Protein AF-A0A950ZYC0-F1 (afdb_monomer_lite)

Structure (mmCIF, N/CA/C/O backbone):
data_AF-A0A950ZYC0-F1
#
_entry.id   AF-A0A950ZYC0-F1
#
loop_
_atom_site.group_PDB
_atom_site.id
_atom_site.type_symbol
_atom_site.label_atom_id
_atom_site.label_alt_id
_atom_site.label_comp_id
_atom_site.label_asym_id
_atom_site.label_entity_id
_atom_site.label_seq_id
_atom_site.pdbx_PDB_ins_code
_atom_site.Cartn_x
_atom_site.Cartn_y
_atom_site.Cartn_z
_atom_site.occupancy
_atom_site.B_iso_or_equiv
_atom_site.auth_seq_id
_atom_site.auth_comp_id
_atom_site.auth_asym_id
_atom_site.auth_atom_id
_atom_site.pdbx_PDB_model_num
ATOM 1 N N . MET A 1 1 ? -35.236 16.749 0.045 1.00 38.81 1 MET A N 1
ATOM 2 C CA . MET A 1 1 ? -34.207 17.718 0.471 1.00 38.81 1 MET A CA 1
ATOM 3 C C . MET A 1 1 ? -33.498 17.109 1.665 1.00 38.81 1 MET A C 1
ATOM 5 O O . MET A 1 1 ? -34.017 17.209 2.766 1.00 38.81 1 MET A O 1
ATOM 9 N N . ALA A 1 2 ? -32.409 16.376 1.428 1.00 35.28 2 ALA A N 1
ATOM 10 C CA . ALA A 1 2 ? -31.523 15.950 2.508 1.00 35.28 2 ALA A CA 1
ATOM 11 C C . ALA A 1 2 ? -30.771 17.197 2.991 1.00 35.28 2 ALA A C 1
ATOM 13 O O . ALA A 1 2 ? -30.296 17.971 2.159 1.00 35.28 2 ALA A O 1
ATOM 14 N N . SER A 1 3 ? -30.775 17.445 4.298 1.00 40.12 3 SER A N 1
ATOM 15 C CA . SER A 1 3 ? -30.115 18.595 4.910 1.00 40.12 3 SER A CA 1
ATOM 16 C C . SER A 1 3 ? -28.617 18.551 4.634 1.00 40.12 3 SER A C 1
ATOM 18 O O . SER A 1 3 ? -27.961 17.545 4.879 1.00 40.12 3 SER A O 1
ATOM 20 N N . ASP A 1 4 ? -28.082 19.672 4.165 1.00 46.31 4 ASP A N 1
ATOM 21 C CA . ASP A 1 4 ? -26.671 19.894 3.817 1.00 46.31 4 ASP A CA 1
ATOM 22 C C . ASP A 1 4 ? -25.727 19.911 5.048 1.00 46.31 4 ASP A C 1
ATOM 24 O O . ASP A 1 4 ? -24.554 20.256 4.946 1.00 46.31 4 ASP A O 1
ATOM 28 N N . ASP A 1 5 ? -26.245 19.537 6.222 1.00 44.88 5 ASP A N 1
ATOM 29 C CA . ASP A 1 5 ? -25.577 19.608 7.529 1.00 44.88 5 ASP A CA 1
ATOM 30 C C . ASP A 1 5 ? -24.947 18.263 7.958 1.00 44.88 5 ASP A C 1
ATOM 32 O O . ASP A 1 5 ? -24.259 18.172 8.968 1.00 44.88 5 ASP A O 1
ATOM 36 N N . ASP A 1 6 ? -25.129 17.209 7.155 1.00 43.06 6 ASP A N 1
ATOM 37 C CA . ASP A 1 6 ? -24.768 15.822 7.503 1.00 43.06 6 ASP A CA 1
ATOM 38 C C . ASP A 1 6 ? -23.342 15.409 7.073 1.00 43.06 6 ASP A C 1
ATOM 40 O O . ASP A 1 6 ? -22.969 14.238 7.104 1.00 43.06 6 ASP A O 1
ATOM 44 N N . ARG A 1 7 ? -22.517 16.350 6.589 1.00 44.09 7 ARG A N 1
ATOM 45 C CA . ARG A 1 7 ? -21.309 16.017 5.799 1.00 44.09 7 ARG A CA 1
ATOM 46 C C . ARG A 1 7 ? -19.953 16.316 6.423 1.00 44.09 7 ARG A C 1
ATOM 48 O O . ARG A 1 7 ? -18.943 16.161 5.738 1.00 44.09 7 ARG A O 1
ATOM 55 N N . ARG A 1 8 ? -19.863 16.716 7.692 1.00 46.16 8 ARG A N 1
ATOM 56 C CA . ARG A 1 8 ? -18.553 16.959 8.333 1.00 46.16 8 ARG A CA 1
ATOM 57 C C . ARG A 1 8 ? -18.504 16.466 9.766 1.00 46.16 8 ARG A C 1
ATOM 59 O O . ARG A 1 8 ? -18.354 17.241 10.702 1.00 46.16 8 ARG A O 1
ATOM 66 N N . VAL A 1 9 ? -18.583 15.149 9.916 1.00 53.78 9 VAL A N 1
ATOM 67 C CA . VAL A 1 9 ? -18.361 14.495 11.212 1.00 53.78 9 VAL A CA 1
ATOM 68 C C . VAL A 1 9 ? -16.920 14.692 11.701 1.00 53.78 9 VAL A C 1
ATOM 70 O O . VAL A 1 9 ? -16.666 14.793 12.900 1.00 53.78 9 VAL A O 1
ATOM 73 N N . TYR A 1 10 ? -15.978 14.857 10.773 1.00 57.69 10 TYR A N 1
ATOM 74 C CA . TYR A 1 10 ? -14.684 15.431 11.090 1.00 57.69 10 TYR A CA 1
ATOM 75 C C . TYR A 1 10 ? -14.640 16.877 10.610 1.00 57.69 10 TYR A C 1
ATOM 77 O O . TYR A 1 10 ? -14.972 17.179 9.461 1.00 57.69 10 TYR A O 1
ATOM 85 N N . GLY A 1 11 ? -14.263 17.785 11.511 1.00 54.22 11 GLY A N 1
ATOM 86 C CA . GLY A 1 11 ? -14.178 19.205 11.199 1.00 54.22 11 GLY A CA 1
ATOM 87 C C . GLY A 1 11 ? -13.218 19.499 10.032 1.00 54.22 11 GLY A C 1
ATOM 88 O O . GLY A 1 11 ? -12.400 18.654 9.656 1.00 54.22 11 GLY A O 1
ATOM 89 N N . PRO A 1 12 ? -13.277 20.713 9.458 1.00 57.03 12 PRO A N 1
ATOM 90 C CA . PRO A 1 12 ? -12.307 21.162 8.463 1.00 57.03 12 PRO A CA 1
ATOM 91 C C . PRO A 1 12 ? -10.869 20.872 8.923 1.00 57.03 12 PRO A C 1
ATOM 93 O O . PRO A 1 12 ? -10.466 21.301 10.002 1.00 57.03 12 PRO A O 1
ATOM 96 N N . GLY A 1 13 ? -10.101 20.139 8.110 1.00 63.91 13 GLY A N 1
ATOM 97 C CA . GLY A 1 13 ? -8.718 19.758 8.431 1.00 63.91 13 GLY A CA 1
ATOM 98 C C . GLY A 1 13 ? -8.529 18.340 8.978 1.00 63.91 13 GLY A C 1
ATOM 99 O O . GLY A 1 13 ? -7.410 17.987 9.347 1.00 63.91 13 GLY A O 1
ATOM 100 N N . SER A 1 14 ? -9.577 17.518 9.006 1.00 72.88 14 SER A N 1
ATOM 101 C CA . SER A 1 14 ? -9.459 16.085 9.271 1.00 72.88 14 SER A CA 1
ATOM 102 C C . SER A 1 14 ? -8.609 15.371 8.229 1.00 72.88 14 SER A C 1
ATOM 104 O O . SER A 1 14 ? -8.724 15.645 7.033 1.00 72.88 14 SER A O 1
ATOM 106 N N . PHE A 1 15 ? -7.783 14.434 8.678 1.00 81.62 15 PHE A N 1
ATOM 107 C CA . PHE A 1 15 ? -6.821 13.756 7.826 1.00 81.62 15 PHE A CA 1
ATOM 108 C C . PHE A 1 15 ? -6.684 12.287 8.224 1.00 81.62 15 PHE A C 1
ATOM 110 O O . PHE A 1 15 ? -6.686 11.964 9.411 1.00 81.62 15 PHE A O 1
ATOM 117 N N . MET A 1 16 ? -6.535 11.422 7.223 1.00 86.81 16 MET A N 1
ATOM 118 C CA . MET A 1 16 ? -6.332 9.987 7.383 1.00 86.81 16 MET A CA 1
ATOM 119 C C . MET A 1 16 ? -5.013 9.585 6.732 1.00 86.81 16 MET A C 1
ATOM 121 O O . MET A 1 16 ? -4.739 9.950 5.589 1.00 86.81 16 MET A O 1
ATOM 125 N N . HIS A 1 17 ? -4.203 8.816 7.453 1.00 91.88 17 HIS A N 1
ATOM 126 C CA . HIS A 1 17 ? -2.984 8.252 6.888 1.00 91.88 17 HIS A CA 1
ATOM 127 C C . HIS A 1 17 ? -3.311 6.950 6.143 1.00 91.88 17 HIS A C 1
ATOM 129 O O . HIS A 1 17 ? -3.812 6.007 6.757 1.00 91.88 17 HIS A O 1
ATOM 135 N N . LEU A 1 18 ? -3.023 6.916 4.836 1.00 94.56 18 LEU A N 1
ATOM 136 C CA . LEU A 1 18 ? -3.261 5.763 3.953 1.00 94.56 18 LEU A CA 1
ATOM 137 C C . LEU A 1 18 ? -1.977 5.011 3.539 1.00 94.56 18 LEU A C 1
ATOM 139 O O . LEU A 1 18 ? -2.050 3.873 3.093 1.00 94.56 18 LEU A O 1
ATOM 143 N N . ASP A 1 19 ? -0.808 5.627 3.722 1.00 94.31 19 ASP A N 1
ATOM 144 C CA . ASP A 1 19 ? 0.504 4.969 3.673 1.00 94.31 19 ASP A CA 1
ATOM 145 C C . ASP A 1 19 ? 1.137 5.097 5.065 1.00 94.31 19 ASP A C 1
ATOM 147 O O . ASP A 1 19 ? 1.727 6.127 5.420 1.00 94.31 19 ASP A O 1
ATOM 151 N N . VAL A 1 20 ? 0.942 4.066 5.892 1.00 94.31 20 VAL A N 1
ATOM 152 C CA . VAL A 1 20 ? 1.634 3.908 7.173 1.00 94.31 20 VAL A CA 1
ATOM 153 C C . VAL A 1 20 ? 2.376 2.588 7.186 1.00 94.31 20 VAL A C 1
ATOM 155 O O . VAL A 1 20 ? 1.795 1.533 6.945 1.00 94.31 20 VAL A O 1
ATOM 158 N N . ARG A 1 21 ? 3.647 2.650 7.580 1.00 94.81 21 ARG A N 1
ATOM 159 C CA . ARG A 1 21 ? 4.501 1.484 7.801 1.00 94.81 21 ARG A CA 1
ATOM 160 C C . ARG A 1 21 ? 4.773 1.274 9.283 1.00 94.81 21 ARG A C 1
ATOM 162 O O . ARG A 1 21 ? 5.107 2.217 10.001 1.00 94.81 21 ARG A O 1
ATOM 169 N N . SER A 1 22 ? 4.669 0.033 9.737 1.00 95.31 22 SER A N 1
ATOM 170 C CA . SER A 1 22 ? 4.999 -0.394 11.092 1.00 95.31 22 SER A CA 1
ATOM 171 C C . SER A 1 22 ? 6.419 -0.943 11.195 1.00 95.31 22 SER A C 1
ATOM 173 O O . SER A 1 22 ? 7.144 -1.093 10.210 1.00 95.31 22 SER A O 1
ATOM 175 N N . SER A 1 23 ? 6.818 -1.295 12.411 1.00 94.69 23 SER A N 1
ATOM 176 C CA . SER A 1 23 ? 8.082 -1.968 12.700 1.00 94.69 23 SER A CA 1
ATOM 177 C C . SER A 1 23 ? 8.243 -3.330 12.015 1.00 94.69 23 SER A C 1
ATOM 179 O O . SER A 1 23 ? 9.353 -3.861 11.975 1.00 94.69 23 SER A O 1
ATOM 181 N N . TYR A 1 24 ? 7.180 -3.877 11.413 1.00 92.69 24 TYR A N 1
ATOM 182 C CA . TYR A 1 24 ? 7.235 -5.084 10.585 1.00 92.69 24 TYR A CA 1
ATOM 183 C C . TYR A 1 24 ? 7.719 -4.821 9.148 1.00 92.69 24 TYR A C 1
ATOM 185 O O . TYR A 1 24 ? 8.155 -5.760 8.484 1.00 92.69 24 TYR A O 1
ATOM 193 N N . ALA A 1 25 ? 7.753 -3.569 8.678 1.00 89.56 25 ALA A N 1
ATOM 194 C CA . ALA A 1 25 ? 8.294 -3.200 7.366 1.00 89.56 25 ALA A CA 1
ATOM 195 C C . ALA A 1 25 ? 9.835 -3.112 7.349 1.00 89.56 25 ALA A C 1
ATOM 197 O O . ALA A 1 25 ? 10.410 -2.128 6.899 1.00 89.56 25 ALA A O 1
ATOM 198 N N . GLY A 1 26 ? 10.540 -4.131 7.845 1.00 76.94 26 GLY A N 1
ATOM 199 C CA . GLY A 1 26 ? 11.994 -4.243 7.654 1.00 76.94 26 GLY A CA 1
ATOM 200 C C . GLY A 1 26 ? 12.808 -3.054 8.185 1.00 76.94 26 GLY A C 1
ATOM 201 O O . GLY A 1 26 ? 13.725 -2.596 7.510 1.00 76.94 26 GLY A O 1
ATOM 202 N N . LEU A 1 27 ? 12.483 -2.569 9.391 1.00 75.31 27 LEU A N 1
ATOM 203 C CA . LEU A 1 27 ? 13.147 -1.447 10.080 1.00 75.31 27 LEU A CA 1
ATOM 204 C C . LEU A 1 27 ? 12.913 -0.049 9.470 1.00 75.31 27 LEU A C 1
ATOM 206 O O . LEU A 1 27 ? 13.581 0.902 9.877 1.00 75.31 27 LEU A O 1
ATOM 210 N N . THR A 1 28 ? 11.964 0.125 8.543 1.00 82.56 28 THR A N 1
ATOM 211 C CA . THR A 1 28 ? 11.648 1.459 7.988 1.00 82.56 28 THR A CA 1
ATOM 212 C C . THR A 1 28 ? 10.819 2.334 8.927 1.00 82.56 28 THR A C 1
ATOM 214 O O . THR A 1 28 ? 10.704 3.536 8.701 1.00 82.56 28 THR A O 1
ATOM 217 N N . SER A 1 29 ? 10.241 1.756 9.981 1.00 88.94 29 SER A N 1
ATOM 218 C CA . SER A 1 29 ? 9.495 2.477 11.010 1.00 88.94 29 SER A CA 1
ATOM 219 C C . SER A 1 29 ? 9.853 1.945 12.397 1.00 88.94 29 SER A C 1
ATOM 221 O O . SER A 1 29 ? 9.989 0.731 12.567 1.00 88.94 29 SER A O 1
ATOM 223 N N . PRO A 1 30 ? 10.012 2.819 13.406 1.00 91.19 30 PRO A N 1
ATOM 224 C CA . PRO A 1 30 ? 10.230 2.383 14.778 1.00 91.19 30 PRO A CA 1
ATOM 225 C C . PRO A 1 30 ? 8.928 1.973 15.484 1.00 91.19 30 PRO A C 1
ATOM 227 O O . PRO A 1 30 ? 8.998 1.339 16.531 1.00 91.19 30 PRO A O 1
ATOM 230 N N . ASN A 1 31 ? 7.757 2.331 14.942 1.00 94.50 31 ASN A N 1
ATOM 231 C CA . ASN A 1 31 ? 6.485 2.219 15.654 1.00 94.50 31 ASN A CA 1
ATOM 232 C C . ASN A 1 31 ? 5.782 0.890 15.367 1.00 94.50 31 ASN A C 1
ATOM 234 O O . ASN A 1 31 ? 5.639 0.456 14.224 1.00 94.50 31 ASN A O 1
ATOM 238 N N . THR A 1 32 ? 5.278 0.265 16.417 1.00 96.25 32 THR A N 1
ATOM 239 C CA . THR A 1 32 ? 4.422 -0.917 16.358 1.00 96.25 32 THR A CA 1
ATOM 240 C C . THR A 1 32 ? 2.995 -0.563 15.914 1.00 96.25 32 THR A C 1
ATOM 242 O O . THR A 1 32 ? 2.548 0.573 16.096 1.00 96.25 32 THR A O 1
ATOM 245 N N . PRO A 1 33 ? 2.220 -1.537 15.395 1.00 96.50 33 PRO A N 1
ATOM 246 C CA . PRO A 1 33 ? 0.791 -1.347 15.129 1.00 96.50 33 PRO A CA 1
ATOM 247 C C . PRO A 1 33 ? 0.006 -0.816 16.343 1.00 96.50 33 PRO A C 1
ATOM 249 O O . PRO A 1 33 ? -0.867 0.039 16.210 1.00 96.50 33 PRO A O 1
ATOM 252 N N . GLN A 1 34 ? 0.353 -1.277 17.551 1.00 97.06 34 GLN A N 1
ATOM 253 C CA . GLN A 1 34 ? -0.278 -0.840 18.799 1.00 97.06 34 GLN A CA 1
ATOM 254 C C . GLN A 1 34 ? -0.036 0.645 19.083 1.00 97.06 34 GLN A C 1
ATOM 256 O O . GLN A 1 34 ? -0.958 1.348 19.494 1.00 97.06 34 GLN A O 1
ATOM 261 N N . GLU A 1 35 ? 1.185 1.132 18.858 1.00 96.44 35 GLU A N 1
ATOM 262 C CA . GLU A 1 35 ? 1.528 2.541 19.065 1.00 96.44 35 GLU A CA 1
ATOM 263 C C . GLU A 1 35 ? 0.793 3.453 18.082 1.00 96.44 35 GLU A C 1
ATOM 265 O O . GLU A 1 35 ? 0.318 4.514 18.494 1.00 96.44 35 GLU A O 1
ATOM 270 N N . TYR A 1 36 ? 0.628 3.038 16.820 1.00 95.44 36 TYR A N 1
ATOM 271 C CA . TYR A 1 36 ? -0.170 3.786 15.844 1.00 95.44 36 TYR A CA 1
ATOM 272 C C . TYR A 1 36 ? -1.637 3.899 16.258 1.00 95.44 36 TYR A C 1
ATOM 274 O O . TYR A 1 36 ? -2.150 5.015 16.357 1.00 95.44 36 TYR A O 1
ATOM 282 N N . ALA A 1 37 ? -2.292 2.772 16.555 1.00 95.12 37 ALA A N 1
ATOM 283 C CA . ALA A 1 37 ? -3.700 2.759 16.953 1.00 95.12 37 ALA A CA 1
ATOM 284 C C . ALA A 1 37 ? -3.944 3.606 18.215 1.00 95.12 37 ALA A C 1
ATOM 286 O O . ALA A 1 37 ? -4.841 4.448 18.239 1.00 95.12 37 ALA A O 1
ATOM 287 N N . LEU A 1 38 ? -3.091 3.458 19.237 1.00 94.19 38 LEU A N 1
ATOM 288 C CA . LEU A 1 38 ? -3.192 4.227 20.478 1.00 94.19 38 LEU A CA 1
ATOM 289 C C . LEU A 1 38 ? -2.962 5.726 20.255 1.00 94.19 38 LEU A C 1
ATOM 291 O O . LEU A 1 38 ? -3.639 6.556 20.861 1.00 94.19 38 LEU A O 1
ATOM 295 N N . THR A 1 39 ? -1.993 6.086 19.412 1.00 92.38 39 THR A N 1
ATOM 296 C CA . THR A 1 39 ? -1.696 7.492 19.108 1.00 92.38 39 THR A CA 1
ATOM 297 C C . THR A 1 39 ? -2.866 8.145 18.386 1.00 92.38 39 THR A C 1
ATOM 299 O O . THR A 1 39 ? -3.252 9.253 18.754 1.00 92.38 39 THR A O 1
ATOM 302 N N . LEU A 1 40 ? -3.469 7.453 17.417 1.00 90.44 40 LEU A N 1
ATOM 303 C CA . LEU A 1 40 ? -4.618 7.968 16.682 1.00 90.44 40 LEU A CA 1
ATOM 304 C C . LEU A 1 40 ? -5.855 8.107 17.579 1.00 90.44 40 LEU A C 1
ATOM 306 O O . LEU A 1 40 ? -6.490 9.158 17.581 1.00 90.44 40 LEU A O 1
ATOM 310 N N . ALA A 1 41 ? -6.141 7.110 18.418 1.00 90.31 41 ALA A N 1
ATOM 311 C CA . ALA A 1 41 ? -7.240 7.177 19.383 1.00 90.31 41 ALA A CA 1
ATOM 312 C C . ALA A 1 41 ? -7.079 8.332 20.389 1.00 90.31 41 ALA A C 1
ATOM 314 O O . ALA A 1 41 ? -8.055 8.953 20.793 1.00 90.31 41 ALA A O 1
ATOM 315 N N . ARG A 1 42 ? -5.842 8.676 20.774 1.00 89.69 42 ARG A N 1
ATOM 316 C CA . ARG A 1 42 ? -5.567 9.847 21.627 1.00 89.69 42 ARG A CA 1
ATOM 317 C C . ARG A 1 42 ? -5.773 11.180 20.910 1.00 89.69 42 ARG A C 1
ATOM 319 O O . ARG A 1 42 ? -6.071 12.168 21.572 1.00 89.69 42 ARG A O 1
ATOM 326 N N . GLN A 1 43 ? -5.565 11.228 19.595 1.00 85.81 43 GLN A N 1
ATOM 327 C CA . GLN A 1 43 ? -5.802 12.430 18.789 1.00 85.81 43 GLN A CA 1
ATOM 328 C C . GLN A 1 43 ? -7.295 12.678 18.560 1.00 85.81 43 GLN A C 1
ATOM 330 O O . GLN A 1 43 ? -7.714 13.832 18.499 1.00 85.81 43 GLN A O 1
ATOM 335 N N . PHE A 1 44 ? -8.080 11.604 18.477 1.00 84.25 44 PHE A N 1
ATOM 336 C CA . PHE A 1 44 ? -9.524 11.633 18.261 1.00 84.25 44 PHE A CA 1
ATOM 337 C C . PHE A 1 44 ? -10.228 10.829 19.363 1.00 84.25 44 PHE A C 1
ATOM 339 O O . PHE A 1 44 ? -10.699 9.722 19.099 1.00 84.25 44 PHE A O 1
ATOM 346 N N . PRO A 1 45 ? -10.248 11.335 20.612 1.00 78.88 45 PRO A N 1
ATOM 347 C CA . PRO A 1 45 ? -10.849 10.613 21.722 1.00 78.88 45 PRO A CA 1
ATOM 348 C C . PRO A 1 45 ? -12.347 10.423 21.477 1.00 78.88 45 PRO A C 1
ATOM 350 O O . PRO A 1 45 ? -13.079 11.399 21.324 1.00 78.88 45 PRO A O 1
ATOM 353 N N . LEU A 1 46 ? -12.778 9.163 21.458 1.00 77.44 46 LEU A N 1
ATOM 354 C CA . LEU A 1 46 ? -14.185 8.774 21.490 1.00 77.44 46 LEU A CA 1
ATOM 355 C C . LEU A 1 46 ? -14.576 8.570 22.961 1.00 77.44 46 LEU A C 1
ATOM 357 O O . LEU A 1 46 ? -13.871 7.874 23.696 1.00 77.44 46 LEU A O 1
ATOM 361 N N . ASP A 1 47 ? -15.659 9.198 23.405 1.00 77.75 47 ASP A N 1
ATOM 362 C CA . ASP A 1 47 ? -16.207 9.071 24.760 1.00 77.75 47 ASP A CA 1
ATOM 363 C C . ASP A 1 47 ? -17.604 8.428 24.743 1.00 77.75 47 ASP A C 1
ATOM 365 O O . ASP A 1 47 ? -18.200 8.232 23.693 1.00 77.75 47 ASP A O 1
ATOM 369 N N . GLU A 1 48 ? -18.170 8.104 25.908 1.00 73.31 48 GLU A N 1
ATOM 370 C CA . GLU A 1 48 ? -19.522 7.511 26.006 1.00 73.31 48 GLU A CA 1
ATOM 371 C C . GLU A 1 48 ? -20.642 8.435 25.485 1.00 73.31 48 GLU A C 1
ATOM 373 O O . GLU A 1 48 ? -21.797 8.027 25.382 1.00 73.31 48 GLU A O 1
ATOM 378 N N . ARG A 1 49 ? -20.321 9.702 25.194 1.00 72.69 49 ARG A N 1
ATOM 379 C CA . ARG A 1 49 ? -21.242 10.696 24.630 1.00 72.69 49 ARG A CA 1
ATOM 380 C C . ARG A 1 49 ? -21.137 10.777 23.109 1.00 72.69 49 ARG A C 1
ATOM 382 O O . ARG A 1 49 ? -21.977 11.425 22.486 1.00 72.69 49 ARG A O 1
ATOM 389 N N . THR A 1 50 ? -20.120 10.143 22.534 1.00 71.50 50 THR A N 1
ATOM 390 C CA . THR A 1 50 ? -19.911 9.990 21.100 1.00 71.50 50 THR A CA 1
ATOM 391 C C . THR A 1 50 ? -21.000 9.055 20.570 1.00 71.50 50 THR A C 1
ATOM 393 O O . THR A 1 50 ? -21.085 7.915 21.030 1.00 71.50 50 THR A O 1
ATOM 396 N N . PRO A 1 51 ? -21.865 9.511 19.647 1.00 76.81 51 PRO A N 1
ATOM 397 C CA . PRO A 1 51 ? -22.886 8.656 19.052 1.00 76.81 51 PRO A CA 1
ATOM 398 C C . PRO A 1 51 ? -22.264 7.402 18.427 1.00 76.81 51 PRO A C 1
ATOM 400 O O . PRO A 1 51 ? -21.210 7.497 17.799 1.00 76.81 51 PRO A O 1
ATOM 403 N N . GLU A 1 52 ? -22.924 6.246 18.547 1.00 75.31 52 GLU A N 1
ATOM 404 C CA . GLU A 1 52 ? -22.435 4.991 17.944 1.00 75.31 52 GLU A CA 1
ATOM 405 C C . GLU A 1 52 ? -22.262 5.102 16.420 1.00 75.31 52 GLU A C 1
ATOM 407 O O . GLU A 1 52 ? -21.354 4.496 15.853 1.00 75.31 52 GLU A O 1
ATOM 412 N N . ASP A 1 53 ? -23.079 5.942 15.781 1.00 74.38 53 ASP A N 1
ATOM 413 C CA . ASP A 1 53 ? -23.045 6.208 14.342 1.00 74.38 53 ASP A CA 1
ATOM 414 C C . ASP A 1 53 ? -21.984 7.248 13.937 1.00 74.38 53 ASP A C 1
ATOM 416 O O . ASP A 1 53 ? -21.881 7.599 12.760 1.00 74.38 53 ASP A O 1
ATOM 420 N N . GLN A 1 54 ? -21.189 7.775 14.878 1.00 75.75 54 GLN A N 1
ATOM 421 C CA . GLN A 1 54 ? -20.116 8.705 14.542 1.00 75.75 54 GLN A CA 1
ATOM 422 C C . GLN A 1 54 ? -18.985 7.963 13.805 1.00 75.75 54 GLN A C 1
ATOM 424 O O . GLN A 1 54 ? -18.449 6.985 14.331 1.00 75.75 54 GLN A O 1
ATOM 429 N N . PRO A 1 55 ? -18.546 8.442 12.624 1.00 76.75 55 PRO A N 1
ATOM 430 C CA . PRO A 1 55 ? -17.316 8.001 11.990 1.00 76.75 55 PRO A CA 1
ATOM 431 C C . PRO A 1 55 ? -16.157 7.868 12.977 1.00 76.75 55 PRO A C 1
ATOM 433 O O . PRO A 1 55 ? -15.738 8.830 13.632 1.00 76.75 55 PRO A O 1
ATOM 436 N N . LYS A 1 56 ? -15.585 6.670 13.026 1.00 85.44 56 LYS A N 1
ATOM 437 C CA . LYS A 1 56 ? -14.406 6.358 13.831 1.00 85.44 56 LYS A CA 1
ATOM 438 C C . LYS A 1 56 ? -13.122 6.714 13.082 1.00 85.44 56 LYS A C 1
ATOM 440 O O . LYS A 1 56 ? -13.048 6.478 11.875 1.00 85.44 56 LYS A O 1
ATOM 445 N N . PRO A 1 57 ? -12.104 7.265 13.770 1.00 90.19 57 PRO A N 1
ATOM 446 C CA . PRO A 1 57 ? -10.827 7.574 13.138 1.00 90.19 57 PRO A CA 1
ATOM 447 C C . PRO A 1 57 ? -10.281 6.321 12.455 1.00 90.19 57 PRO A C 1
ATOM 449 O O . PRO A 1 57 ? -10.339 5.243 13.041 1.00 90.19 57 PRO A O 1
ATOM 452 N N . ALA A 1 58 ? -9.743 6.454 11.244 1.00 92.38 58 ALA A N 1
ATOM 453 C CA . ALA A 1 58 ? -9.204 5.314 10.511 1.00 92.38 58 ALA A CA 1
ATOM 454 C C . ALA A 1 58 ? -7.739 5.503 10.125 1.00 92.38 58 ALA A C 1
ATOM 456 O O . ALA A 1 58 ? -7.193 6.610 10.145 1.00 92.38 58 ALA A O 1
ATOM 457 N N . ILE A 1 59 ? -7.100 4.391 9.789 1.00 94.81 59 ILE A N 1
ATOM 458 C CA . ILE A 1 59 ? -5.703 4.321 9.374 1.00 94.81 59 ILE A CA 1
ATOM 459 C C . ILE A 1 59 ? -5.516 3.124 8.452 1.00 94.81 59 ILE A C 1
ATOM 461 O O . ILE A 1 59 ? -6.011 2.031 8.745 1.00 94.81 59 ILE A O 1
ATOM 465 N N . ALA A 1 60 ? -4.778 3.315 7.360 1.00 96.56 60 ALA A N 1
ATOM 466 C CA . ALA A 1 60 ? -4.329 2.202 6.540 1.00 96.56 60 ALA A CA 1
ATOM 467 C C . ALA A 1 60 ? -2.895 1.823 6.900 1.00 96.56 60 ALA A C 1
ATOM 469 O O . ALA A 1 60 ? -2.001 2.672 6.888 1.00 96.56 60 ALA A O 1
ATOM 470 N N . LEU A 1 61 ? -2.681 0.548 7.224 1.00 96.44 61 LEU A N 1
ATOM 471 C CA . LEU A 1 61 ? -1.344 -0.004 7.406 1.00 96.44 61 LEU A CA 1
ATOM 472 C C . LEU A 1 61 ? -0.927 -0.726 6.127 1.00 96.44 61 LEU A C 1
ATOM 474 O O . LEU A 1 61 ? -1.593 -1.672 5.715 1.00 96.44 61 LEU A O 1
ATOM 478 N N . ALA A 1 62 ? 0.188 -0.305 5.541 1.00 95.94 62 ALA A N 1
ATOM 479 C CA . ALA A 1 62 ? 0.736 -0.844 4.309 1.00 95.94 62 ALA A CA 1
ATOM 480 C C . ALA A 1 62 ? 2.219 -1.200 4.506 1.00 95.94 62 ALA A C 1
ATOM 482 O O . ALA A 1 62 ? 3.128 -0.461 4.151 1.00 95.94 62 ALA A O 1
ATOM 483 N N . ASP A 1 63 ? 2.487 -2.360 5.098 1.00 95.81 63 ASP A N 1
ATOM 484 C CA . ASP A 1 63 ? 3.852 -2.889 5.183 1.00 95.81 63 ASP A CA 1
ATOM 485 C C . ASP A 1 63 ? 4.227 -3.645 3.896 1.00 95.81 63 ASP A C 1
ATOM 487 O O . ASP A 1 63 ? 3.362 -3.985 3.093 1.00 95.81 63 ASP A O 1
ATOM 491 N N . TYR A 1 64 ? 5.511 -3.979 3.699 1.00 92.94 64 TYR A N 1
ATOM 492 C CA . TYR A 1 64 ? 5.940 -4.865 2.594 1.00 92.94 64 TYR A CA 1
ATOM 493 C C . TYR A 1 64 ? 5.448 -6.317 2.746 1.00 92.94 64 TYR A C 1
ATOM 495 O O . TYR A 1 64 ? 5.681 -7.157 1.875 1.00 92.94 64 TYR A O 1
ATOM 503 N N . GLY A 1 65 ? 4.811 -6.642 3.869 1.00 92.12 65 GLY A N 1
ATOM 504 C CA . GLY A 1 65 ? 4.228 -7.946 4.117 1.00 92.12 65 GLY A CA 1
ATOM 505 C C . GLY A 1 65 ? 3.034 -7.873 5.050 1.00 92.12 65 GLY A C 1
ATOM 506 O O . GLY A 1 65 ? 2.790 -6.864 5.704 1.00 92.12 65 GLY A O 1
ATOM 507 N N . LEU A 1 66 ? 2.283 -8.970 5.113 1.00 94.88 66 LEU A N 1
ATOM 508 C CA . LEU A 1 66 ? 0.996 -9.005 5.811 1.00 94.88 66 LEU A CA 1
ATOM 509 C C . LEU A 1 66 ? 1.107 -9.435 7.285 1.00 94.88 66 LEU A C 1
ATOM 511 O O . LEU A 1 66 ? 0.095 -9.659 7.947 1.00 94.88 66 LEU A O 1
ATOM 515 N N . GLN A 1 67 ? 2.323 -9.559 7.836 1.00 93.06 67 GLN A N 1
ATOM 516 C CA . GLN A 1 67 ? 2.523 -10.120 9.182 1.00 93.06 67 GLN A CA 1
ATOM 517 C C . GLN A 1 67 ? 1.978 -9.217 10.301 1.00 93.06 67 GLN A C 1
ATOM 519 O O . GLN A 1 67 ? 1.639 -9.693 11.388 1.00 93.06 67 GLN A O 1
ATOM 524 N N . SER A 1 68 ? 1.913 -7.910 10.058 1.00 94.94 68 SER A N 1
ATOM 525 C CA . SER A 1 68 ? 1.424 -6.900 11.000 1.00 94.94 68 SER A CA 1
ATOM 526 C C . SER A 1 68 ? -0.083 -6.671 10.927 1.00 94.94 68 SER A C 1
ATOM 528 O O . SER A 1 68 ? -0.649 -6.162 11.894 1.00 94.94 68 SER A O 1
ATOM 530 N N . VAL A 1 69 ? -0.748 -7.086 9.845 1.00 96.12 69 VAL A N 1
ATOM 531 C CA . VAL A 1 69 ? -2.157 -6.761 9.559 1.00 96.12 69 VAL A CA 1
ATOM 532 C C . VAL A 1 69 ? -3.081 -7.216 10.687 1.00 96.12 69 VAL A C 1
ATOM 534 O O . VAL A 1 69 ? -3.873 -6.428 11.196 1.00 96.12 69 VAL A O 1
ATOM 537 N N . VAL A 1 70 ? -2.933 -8.458 11.159 1.00 95.81 70 VAL A N 1
ATOM 538 C CA . VAL A 1 70 ? -3.756 -8.986 12.263 1.00 95.81 70 VAL A CA 1
ATOM 539 C C . VAL A 1 70 ? -3.488 -8.228 13.568 1.00 95.81 70 VAL A C 1
ATOM 541 O O . VAL A 1 70 ? -4.410 -7.937 14.329 1.00 95.81 70 VAL A O 1
ATOM 544 N N . LYS A 1 71 ? -2.227 -7.861 13.831 1.00 97.31 71 LYS A N 1
ATOM 545 C CA . LYS A 1 71 ? -1.851 -7.093 15.029 1.00 97.31 71 LYS A CA 1
ATOM 546 C C . LYS A 1 71 ? -2.438 -5.687 15.001 1.00 97.31 71 LYS A C 1
ATOM 548 O O . LYS A 1 71 ? -2.858 -5.202 16.050 1.00 97.31 71 LYS A O 1
ATOM 553 N N . MET A 1 72 ? -2.476 -5.070 13.824 1.00 97.50 72 MET A N 1
ATOM 554 C CA . MET A 1 72 ? -3.106 -3.776 13.597 1.00 97.50 72 MET A CA 1
ATOM 555 C C . MET A 1 72 ? -4.616 -3.857 13.774 1.00 97.50 72 MET A C 1
ATOM 557 O O . MET A 1 72 ? -5.157 -3.104 14.572 1.00 97.50 72 MET A O 1
ATOM 561 N N . ALA A 1 73 ? -5.279 -4.831 13.147 1.00 96.75 73 ALA A N 1
ATOM 562 C CA . ALA A 1 73 ? -6.721 -5.026 13.272 1.00 96.75 73 ALA A CA 1
ATOM 563 C C . ALA A 1 73 ? -7.158 -5.178 14.741 1.00 96.75 73 ALA A C 1
ATOM 565 O O . ALA A 1 73 ? -8.085 -4.506 15.194 1.00 96.75 73 ALA A O 1
ATOM 566 N N . VAL A 1 74 ? -6.440 -5.995 15.523 1.00 97.62 74 VAL A N 1
ATOM 567 C CA . VAL A 1 74 ? -6.707 -6.165 16.962 1.00 97.62 74 VAL A CA 1
ATOM 568 C C . VAL A 1 74 ? -6.454 -4.874 17.746 1.00 97.62 74 VAL A C 1
ATOM 570 O O . VAL A 1 74 ? -7.221 -4.553 18.653 1.00 97.62 74 VAL A O 1
ATOM 573 N N . ALA A 1 75 ? -5.385 -4.136 17.434 1.00 97.56 75 ALA A N 1
ATOM 574 C CA . ALA A 1 75 ? -5.081 -2.873 18.104 1.00 97.56 75 ALA A CA 1
ATOM 575 C C . ALA A 1 75 ? -6.149 -1.808 17.813 1.00 97.56 75 ALA A C 1
ATOM 577 O O . ALA A 1 75 ? -6.674 -1.204 18.744 1.00 97.56 75 ALA A O 1
ATOM 578 N N . CYS A 1 76 ? -6.523 -1.644 16.546 1.00 96.56 76 CYS A N 1
ATOM 579 C CA . CYS A 1 76 ? -7.559 -0.728 16.087 1.00 96.56 76 CYS A CA 1
ATOM 580 C C . CYS A 1 76 ? -8.917 -1.037 16.728 1.00 96.56 76 CYS A C 1
ATOM 582 O O . CYS A 1 76 ? -9.508 -0.157 17.352 1.00 96.56 76 CYS A O 1
ATOM 584 N N . SER A 1 77 ? -9.340 -2.306 16.707 1.00 94.94 77 SER A N 1
ATOM 585 C CA . SER A 1 77 ? -10.581 -2.759 17.349 1.00 94.94 77 SER A CA 1
ATOM 586 C C . SER A 1 77 ? -10.635 -2.409 18.842 1.00 94.94 77 SER A C 1
ATOM 588 O O . SER A 1 77 ? -11.653 -1.921 19.327 1.00 94.94 77 SER A O 1
ATOM 590 N N . ARG A 1 78 ? -9.526 -2.581 19.576 1.00 95.19 78 ARG A N 1
ATOM 591 C CA . ARG A 1 78 ? -9.437 -2.234 21.009 1.00 95.19 78 ARG A CA 1
ATOM 592 C C . ARG A 1 78 ? -9.395 -0.734 21.284 1.00 95.19 78 ARG A C 1
ATOM 594 O O . ARG A 1 78 ? -9.661 -0.324 22.409 1.00 95.19 78 ARG A O 1
ATOM 601 N N . SER A 1 79 ? -8.999 0.065 20.301 1.00 93.69 79 SER A N 1
ATOM 602 C CA . SER A 1 79 ? -8.820 1.512 20.432 1.00 93.69 79 SER A CA 1
ATOM 603 C C . SER A 1 79 ? -9.946 2.322 19.786 1.00 93.69 79 SER A C 1
ATOM 605 O O . SER A 1 79 ? -9.847 3.544 19.759 1.00 93.69 79 SER A O 1
ATOM 607 N N . GLY A 1 80 ? -10.999 1.674 19.273 1.00 91.81 80 GLY A N 1
ATOM 608 C CA . GLY A 1 80 ? -12.094 2.363 18.582 1.00 91.81 80 GLY A CA 1
ATOM 609 C C . GLY A 1 80 ? -11.655 3.026 17.271 1.00 91.81 80 GLY A C 1
ATOM 610 O O . GLY A 1 80 ? -12.229 4.031 16.867 1.00 91.81 80 GLY A O 1
ATOM 611 N N . VAL A 1 81 ? -10.618 2.485 16.632 1.00 93.56 81 VAL A N 1
ATOM 612 C CA . VAL A 1 81 ? -10.061 2.954 15.359 1.00 93.56 81 VAL A CA 1
ATOM 613 C C . VAL A 1 81 ? -10.467 1.974 14.259 1.00 93.56 81 VAL A C 1
ATOM 615 O O . VAL A 1 81 ? -10.456 0.763 14.477 1.00 93.56 81 VAL A O 1
ATOM 618 N N . GLU A 1 82 ? -10.778 2.477 13.071 1.00 94.56 82 GLU A N 1
ATOM 619 C CA . GLU A 1 82 ? -11.013 1.664 11.877 1.00 94.56 82 GLU A CA 1
ATOM 620 C C . GLU A 1 82 ? -9.689 1.345 11.175 1.00 94.56 82 GLU A C 1
ATOM 622 O O . GLU A 1 82 ? -8.785 2.178 11.069 1.00 94.56 82 GLU A O 1
ATOM 627 N N . HIS A 1 83 ? -9.553 0.108 10.709 1.00 96.12 83 HIS A N 1
ATOM 628 C CA . HIS A 1 83 ? -8.335 -0.373 10.070 1.00 96.12 83 HIS A CA 1
ATOM 629 C C . HIS A 1 83 ? -8.583 -0.663 8.595 1.00 96.12 83 HIS A C 1
ATOM 631 O O . HIS A 1 83 ? -9.449 -1.465 8.259 1.00 96.12 83 HIS A O 1
ATOM 637 N N . MET A 1 84 ? -7.765 -0.070 7.730 1.00 96.81 84 MET A N 1
ATOM 638 C CA . MET A 1 84 ? -7.728 -0.392 6.307 1.00 96.81 84 MET A CA 1
ATOM 639 C C . MET A 1 84 ? -6.482 -1.233 6.012 1.00 96.81 84 MET A C 1
ATOM 641 O O . MET A 1 84 ? -5.362 -0.860 6.366 1.00 96.81 84 MET A O 1
ATOM 645 N N . CYS A 1 85 ? -6.668 -2.383 5.371 1.00 97.56 85 CYS A N 1
ATOM 646 C CA . CYS A 1 85 ? -5.561 -3.286 5.068 1.00 97.56 85 CYS A CA 1
ATOM 647 C C . CYS A 1 85 ? -4.887 -2.844 3.767 1.00 97.56 85 CYS A C 1
ATOM 649 O O . CYS A 1 85 ? -5.493 -2.945 2.704 1.00 97.56 85 CYS A O 1
ATOM 651 N N . GLY A 1 86 ? -3.650 -2.361 3.847 1.00 97.44 86 GLY A N 1
ATOM 652 C CA . GLY A 1 86 ? -2.824 -2.022 2.694 1.00 97.44 86 GLY A CA 1
ATOM 653 C C . GLY A 1 86 ? -1.646 -2.975 2.521 1.00 97.44 86 GLY A C 1
ATOM 654 O O . GLY A 1 86 ? -1.327 -3.785 3.395 1.00 97.44 86 GLY A O 1
ATOM 655 N N . LEU A 1 87 ? -0.972 -2.865 1.381 1.00 97.56 87 LEU A N 1
ATOM 656 C CA . LEU A 1 87 ? 0.242 -3.619 1.087 1.00 97.56 87 LEU A CA 1
ATOM 657 C C . LEU A 1 87 ? 1.196 -2.744 0.274 1.00 97.56 87 LEU A C 1
ATOM 659 O O . LEU A 1 87 ? 0.834 -2.289 -0.803 1.00 97.56 87 LEU A O 1
ATOM 663 N N . HIS A 1 88 ? 2.424 -2.536 0.750 1.00 95.75 88 HIS A N 1
ATOM 664 C CA . HIS A 1 88 ? 3.478 -1.960 -0.088 1.00 95.75 88 HIS A CA 1
ATOM 665 C C . HIS A 1 88 ? 3.962 -3.027 -1.068 1.00 95.75 88 HIS A C 1
ATOM 667 O O . HIS A 1 88 ? 4.767 -3.901 -0.724 1.00 95.75 88 HIS A O 1
ATOM 673 N N . LEU A 1 89 ? 3.468 -2.964 -2.300 1.00 96.19 89 LEU A N 1
ATOM 674 C CA . LEU A 1 89 ? 3.890 -3.852 -3.369 1.00 96.19 89 LEU A CA 1
ATOM 675 C C . LEU A 1 89 ? 5.126 -3.301 -4.055 1.00 96.19 89 LEU A C 1
ATOM 677 O O . LEU A 1 89 ? 5.150 -2.155 -4.491 1.00 96.19 89 LEU A O 1
ATOM 681 N N . ARG A 1 90 ? 6.130 -4.161 -4.224 1.00 95.81 90 ARG A N 1
ATOM 682 C CA . ARG A 1 90 ? 7.187 -3.927 -5.205 1.00 95.81 90 ARG A CA 1
ATOM 683 C C . ARG A 1 90 ? 6.704 -4.429 -6.553 1.00 95.81 90 ARG A C 1
ATOM 685 O O . ARG A 1 90 ? 6.331 -5.596 -6.667 1.00 95.81 90 ARG A O 1
ATOM 692 N N . ILE A 1 91 ? 6.746 -3.571 -7.557 1.00 95.62 91 ILE A N 1
ATOM 693 C CA . ILE A 1 91 ? 6.293 -3.885 -8.905 1.00 95.62 91 ILE A CA 1
ATOM 694 C C . ILE A 1 91 ? 7.358 -3.548 -9.938 1.00 95.62 91 ILE A C 1
ATOM 696 O O . ILE A 1 91 ? 8.092 -2.573 -9.802 1.00 95.62 91 ILE A O 1
ATOM 700 N N . VAL A 1 92 ? 7.429 -4.357 -10.982 1.00 94.38 92 VAL A N 1
ATOM 701 C CA . VAL A 1 92 ? 8.192 -4.101 -12.194 1.00 94.38 92 VAL A CA 1
ATOM 702 C C . VAL A 1 92 ? 7.181 -3.784 -13.301 1.00 94.38 92 VAL A C 1
ATOM 704 O O . VAL A 1 92 ? 6.502 -4.700 -13.764 1.00 94.38 92 VAL A O 1
ATOM 707 N N . PRO A 1 93 ? 7.036 -2.512 -13.721 1.00 88.88 93 PRO A N 1
ATOM 708 C CA . PRO A 1 93 ? 6.080 -2.144 -14.769 1.00 88.88 93 PRO A CA 1
ATOM 709 C C . PRO A 1 93 ? 6.345 -2.862 -16.097 1.00 88.88 93 PRO A C 1
ATOM 711 O O . PRO A 1 93 ? 5.414 -3.256 -16.790 1.00 88.88 93 PRO A O 1
ATOM 714 N N . GLU A 1 94 ? 7.623 -3.073 -16.420 1.00 86.56 94 GLU A N 1
ATOM 715 C CA . GLU A 1 94 ? 8.073 -3.749 -17.635 1.00 86.56 94 GLU A CA 1
ATOM 716 C C . GLU A 1 94 ? 9.012 -4.901 -17.270 1.00 86.56 94 GLU A C 1
ATOM 718 O O . GLU A 1 94 ? 10.190 -4.696 -16.957 1.00 86.56 94 GLU A O 1
ATOM 723 N N . ALA A 1 95 ? 8.481 -6.125 -17.273 1.00 85.75 95 ALA A N 1
ATOM 724 C CA . ALA A 1 95 ? 9.277 -7.319 -17.017 1.00 85.75 95 ALA A CA 1
ATOM 725 C C . ALA A 1 95 ? 10.364 -7.482 -18.091 1.00 85.75 95 ALA A C 1
ATOM 727 O O . ALA A 1 95 ? 10.128 -7.282 -19.284 1.00 85.75 95 ALA A O 1
ATOM 728 N N . SER A 1 96 ? 11.567 -7.876 -17.673 1.00 87.75 96 SER A N 1
ATOM 729 C CA . SER A 1 96 ? 12.696 -8.089 -18.578 1.00 87.75 96 SER A CA 1
ATOM 730 C C . SER A 1 96 ? 13.173 -9.530 -18.498 1.00 87.75 96 SER A C 1
ATOM 732 O O . SER A 1 96 ? 13.159 -10.153 -17.440 1.00 87.75 96 SER A O 1
ATOM 734 N N . TRP A 1 97 ? 13.706 -10.048 -19.607 1.00 85.44 97 TRP A N 1
ATOM 735 C CA . TRP A 1 97 ? 14.439 -11.317 -19.584 1.00 85.44 97 TRP A CA 1
ATOM 736 C C . TRP A 1 97 ? 15.593 -11.286 -18.567 1.00 85.44 97 TRP A C 1
ATOM 738 O O . TRP A 1 97 ? 15.902 -12.281 -17.908 1.00 85.44 97 TRP A O 1
ATOM 748 N N . HIS A 1 98 ? 16.220 -10.118 -18.408 1.00 87.12 98 HIS A N 1
ATOM 749 C CA . HIS A 1 98 ? 17.300 -9.901 -17.462 1.00 87.12 98 HIS A CA 1
ATOM 750 C C . HIS A 1 98 ? 16.796 -9.168 -16.218 1.00 87.12 98 HIS A C 1
ATOM 752 O O . HIS A 1 98 ? 16.651 -7.950 -16.220 1.00 87.12 98 HIS A O 1
ATOM 758 N N . ARG A 1 99 ? 16.631 -9.899 -15.109 1.00 84.62 99 ARG A N 1
ATOM 759 C CA . ARG A 1 99 ? 16.126 -9.349 -13.832 1.00 84.62 99 ARG A CA 1
ATOM 760 C C . ARG A 1 99 ? 16.917 -8.149 -13.291 1.00 84.62 99 ARG A C 1
ATOM 762 O O . ARG A 1 99 ? 16.366 -7.310 -12.588 1.00 84.62 99 ARG A O 1
ATOM 769 N N . TRP A 1 100 ? 18.210 -8.052 -13.604 1.00 84.94 100 TRP A N 1
ATOM 770 C CA . TRP A 1 100 ? 19.051 -6.916 -13.199 1.00 84.94 100 TRP A CA 1
ATOM 771 C C . TRP A 1 100 ? 18.793 -5.636 -14.005 1.00 84.94 100 TRP A C 1
ATOM 773 O O . TRP A 1 100 ? 19.215 -4.567 -13.576 1.00 84.94 100 TRP A O 1
ATOM 783 N N . ALA A 1 101 ? 18.128 -5.736 -15.158 1.00 88.25 101 ALA A N 1
ATOM 784 C CA . ALA A 1 101 ? 17.692 -4.592 -15.953 1.00 88.25 101 ALA A CA 1
ATOM 785 C C . ALA A 1 101 ? 16.300 -4.088 -15.534 1.00 88.25 101 ALA A C 1
ATOM 787 O O . ALA A 1 101 ? 15.887 -3.015 -15.962 1.00 88.25 101 ALA A O 1
ATOM 788 N N . GLU A 1 102 ? 15.582 -4.844 -14.697 1.00 91.50 102 GLU A N 1
ATOM 789 C CA . GLU A 1 102 ? 14.261 -4.459 -14.206 1.00 91.50 102 GLU A CA 1
ATOM 790 C C . GLU A 1 102 ? 14.357 -3.292 -13.223 1.00 91.50 102 GLU A C 1
ATOM 792 O O . GLU A 1 102 ? 15.064 -3.357 -12.204 1.00 91.50 102 GLU A O 1
ATOM 797 N N . GLN A 1 103 ? 13.569 -2.257 -13.500 1.00 90.75 103 GLN A N 1
ATOM 798 C CA . GLN A 1 103 ? 13.316 -1.169 -12.571 1.00 90.75 103 GLN A CA 1
ATOM 799 C C . GLN A 1 103 ? 12.195 -1.588 -11.619 1.00 90.75 103 GLN A C 1
ATOM 801 O O . GLN A 1 103 ? 11.040 -1.705 -12.019 1.00 90.75 103 GLN A O 1
ATOM 806 N N . VAL A 1 104 ? 12.547 -1.810 -10.353 1.00 93.88 104 VAL A N 1
ATOM 807 C CA . VAL A 1 104 ? 11.564 -2.065 -9.296 1.00 93.88 104 VAL A CA 1
ATOM 808 C C . VAL A 1 104 ? 11.055 -0.727 -8.773 1.00 93.88 104 VAL A C 1
ATOM 810 O O . VAL A 1 104 ? 11.853 0.138 -8.405 1.00 93.88 104 VAL A O 1
ATOM 813 N N . CYS A 1 105 ? 9.739 -0.594 -8.734 1.00 95.00 105 CYS A N 1
ATOM 814 C CA . CYS A 1 105 ? 9.000 0.536 -8.194 1.00 95.00 105 CYS A CA 1
ATOM 815 C C . CYS A 1 105 ? 8.050 0.062 -7.087 1.00 95.00 105 CYS A C 1
ATOM 817 O O . CYS A 1 105 ? 7.960 -1.133 -6.800 1.00 95.00 105 CYS A O 1
ATOM 819 N N . GLU A 1 106 ? 7.316 0.991 -6.486 1.00 95.56 106 GLU A N 1
ATOM 820 C CA . GLU A 1 106 ? 6.340 0.721 -5.436 1.00 95.56 106 GLU A CA 1
ATOM 821 C C . GLU A 1 106 ? 4.923 1.141 -5.837 1.00 95.56 106 GLU A C 1
ATOM 823 O O . GLU A 1 106 ? 4.717 2.144 -6.519 1.00 95.56 106 GLU A O 1
ATOM 828 N N . LEU A 1 107 ? 3.944 0.359 -5.393 1.00 96.94 107 LEU A N 1
ATOM 829 C CA . LEU A 1 107 ? 2.515 0.592 -5.566 1.00 96.94 107 LEU A CA 1
ATOM 830 C C . LEU A 1 107 ? 1.810 0.222 -4.259 1.00 96.94 107 LEU A C 1
ATOM 832 O O . LEU A 1 107 ? 2.181 -0.772 -3.633 1.00 96.94 107 LEU A O 1
ATOM 836 N N . ILE A 1 108 ? 0.798 0.985 -3.847 1.00 97.75 108 ILE A N 1
ATOM 837 C CA . ILE A 1 108 ? 0.113 0.745 -2.568 1.00 97.75 108 ILE A CA 1
ATOM 838 C C . ILE A 1 108 ? -1.366 0.460 -2.819 1.00 97.75 108 ILE A C 1
ATOM 840 O O . ILE A 1 108 ? -2.181 1.387 -2.829 1.00 97.75 108 ILE A O 1
ATOM 844 N N . PRO A 1 109 ? -1.755 -0.803 -3.050 1.00 97.81 109 PRO A N 1
ATOM 845 C CA . PRO A 1 109 ? -3.152 -1.186 -2.976 1.00 97.81 109 PRO A CA 1
ATOM 846 C C . PRO A 1 109 ? -3.649 -1.266 -1.524 1.00 97.81 109 PRO A C 1
ATOM 848 O O . PRO A 1 109 ? -2.926 -1.681 -0.614 1.00 97.81 109 PRO A O 1
ATOM 851 N N . ILE A 1 110 ? -4.912 -0.898 -1.326 1.00 98.31 110 ILE A N 1
ATOM 852 C CA . ILE A 1 110 ? -5.637 -0.921 -0.056 1.00 98.31 110 ILE A CA 1
ATOM 853 C C . ILE A 1 110 ? -6.982 -1.603 -0.299 1.00 98.31 110 ILE A C 1
ATOM 855 O O . ILE A 1 110 ? -7.704 -1.257 -1.235 1.00 98.31 110 ILE A O 1
ATOM 859 N N . ALA A 1 111 ? -7.311 -2.584 0.536 1.00 98.06 111 ALA A N 1
ATOM 860 C CA . ALA A 1 111 ? -8.555 -3.330 0.440 1.00 98.06 111 ALA A CA 1
ATOM 861 C C . ALA A 1 111 ? -9.736 -2.525 1.003 1.00 98.06 111 ALA A C 1
ATOM 863 O O . ALA A 1 111 ? -9.688 -2.076 2.151 1.00 98.06 111 ALA A O 1
ATOM 864 N N . GLY A 1 112 ? -10.785 -2.365 0.194 1.00 96.31 112 GLY A N 1
ATOM 865 C CA . GLY A 1 112 ? -12.090 -1.823 0.582 1.00 96.31 112 GLY A CA 1
ATOM 866 C C . GLY A 1 112 ? -13.111 -2.898 0.970 1.00 96.31 112 GLY A C 1
ATOM 867 O O . GLY A 1 112 ? -14.029 -2.611 1.733 1.00 96.31 112 GLY A O 1
ATOM 868 N N . ASP A 1 113 ? -12.917 -4.141 0.519 1.00 96.94 113 ASP A N 1
ATOM 869 C CA . ASP A 1 113 ? -13.784 -5.285 0.813 1.00 96.94 113 ASP A CA 1
ATOM 870 C C . ASP A 1 113 ? -12.987 -6.584 1.082 1.00 96.94 113 ASP A C 1
ATOM 872 O O . ASP A 1 113 ? -11.750 -6.615 1.093 1.00 96.94 113 ASP A O 1
ATOM 876 N N . GLU A 1 114 ? -13.707 -7.680 1.345 1.00 97.31 114 GLU A N 1
ATOM 877 C CA . GLU A 1 114 ? -13.114 -8.993 1.625 1.00 97.31 114 GLU A CA 1
ATOM 878 C C . GLU A 1 114 ? -12.416 -9.604 0.396 1.00 97.31 114 GLU A C 1
ATOM 880 O O . GLU A 1 114 ? -11.358 -10.223 0.527 1.00 97.31 114 GLU A O 1
ATOM 885 N N . GLU A 1 115 ? -12.955 -9.407 -0.809 1.00 98.19 115 GLU A N 1
ATOM 886 C CA . GLU A 1 115 ? -12.358 -9.926 -2.046 1.00 98.19 115 GLU A CA 1
ATOM 887 C C . GLU A 1 115 ? -11.029 -9.219 -2.368 1.00 98.19 115 GLU A C 1
ATOM 889 O O . GLU A 1 115 ? -10.038 -9.857 -2.743 1.00 98.19 115 GLU A O 1
ATOM 894 N N . ALA A 1 116 ? -10.964 -7.910 -2.143 1.00 97.88 116 ALA A N 1
ATOM 895 C CA . ALA A 1 116 ? -9.758 -7.106 -2.227 1.00 97.88 116 ALA A CA 1
ATOM 896 C C . ALA A 1 116 ? -8.729 -7.549 -1.185 1.00 97.88 116 ALA A C 1
ATOM 898 O O . ALA A 1 116 ? -7.549 -7.681 -1.510 1.00 97.88 116 ALA A O 1
ATOM 899 N N . TRP A 1 117 ? -9.150 -7.859 0.045 1.00 97.88 117 TRP A N 1
ATOM 900 C CA . TRP A 1 117 ? -8.254 -8.430 1.053 1.00 97.88 117 TRP A CA 1
ATOM 901 C C . TRP A 1 117 ? -7.640 -9.758 0.587 1.00 97.88 117 TRP A C 1
ATOM 903 O O . TRP A 1 117 ? -6.420 -9.932 0.652 1.00 97.88 117 TRP A O 1
ATOM 913 N N . LEU A 1 118 ? -8.450 -10.677 0.055 1.00 98.38 118 LEU A N 1
ATOM 914 C CA . LEU A 1 118 ? -7.953 -11.939 -0.504 1.00 98.38 118 LEU A CA 1
ATOM 915 C C . LEU A 1 118 ? -7.014 -11.711 -1.697 1.00 98.38 118 LEU A C 1
ATOM 917 O O . LEU A 1 118 ? -6.019 -12.424 -1.837 1.00 98.38 118 LEU A O 1
ATOM 921 N N . SER A 1 119 ? -7.273 -10.680 -2.502 1.00 98.12 119 SER A N 1
ATOM 922 C CA . SER A 1 119 ? -6.381 -10.256 -3.585 1.00 98.12 119 SER A CA 1
ATOM 923 C C . SER A 1 119 ? -5.027 -9.788 -3.048 1.00 98.12 119 SER A C 1
ATOM 925 O O . SER A 1 119 ? -3.993 -10.220 -3.553 1.00 98.12 119 SER A O 1
ATOM 927 N N . LEU A 1 120 ? -4.992 -8.983 -1.977 1.00 98.31 120 LEU A N 1
ATOM 928 C CA . LEU A 1 120 ? -3.736 -8.585 -1.323 1.00 98.31 120 LEU A CA 1
ATOM 929 C C . LEU A 1 120 ? -2.949 -9.797 -0.811 1.00 98.31 120 LEU A C 1
ATOM 931 O O . LEU A 1 120 ? -1.730 -9.859 -0.983 1.00 98.31 120 LEU A O 1
ATOM 935 N N . VAL A 1 121 ? -3.632 -10.786 -0.225 1.00 98.25 121 VAL A N 1
ATOM 936 C CA . VAL A 1 121 ? -3.012 -12.048 0.212 1.00 98.25 121 VAL A CA 1
ATOM 937 C C . VAL A 1 121 ? -2.426 -12.813 -0.977 1.00 98.25 121 VAL A C 1
ATOM 939 O O . VAL A 1 121 ? -1.286 -13.279 -0.907 1.00 98.25 121 VAL A O 1
ATOM 942 N N . ALA A 1 122 ? -3.168 -12.923 -2.081 1.00 98.38 122 ALA A N 1
ATOM 943 C CA . ALA A 1 122 ? -2.709 -13.600 -3.290 1.00 98.38 122 ALA A CA 1
ATOM 944 C C . ALA A 1 122 ? -1.486 -12.906 -3.908 1.00 98.38 122 ALA A C 1
ATOM 946 O O . ALA A 1 122 ? -0.495 -13.573 -4.207 1.00 98.38 122 ALA A O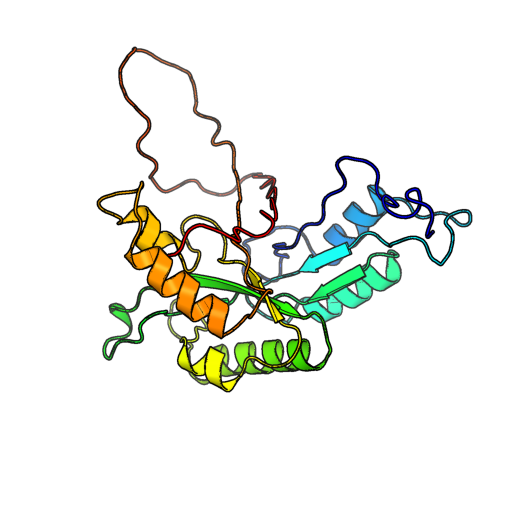 1
ATOM 947 N N . LEU A 1 123 ? -1.519 -11.576 -4.025 1.00 98.19 123 LEU A N 1
ATOM 948 C CA . LEU A 1 123 ? -0.417 -10.747 -4.521 1.00 98.19 123 LEU A CA 1
ATOM 949 C C . LEU A 1 123 ? 0.834 -10.896 -3.645 1.00 98.19 123 LEU A C 1
ATOM 951 O O . LEU A 1 123 ? 1.926 -11.154 -4.153 1.00 98.19 123 LEU A O 1
ATOM 955 N N . HIS A 1 124 ? 0.678 -10.812 -2.321 1.00 97.25 124 HIS A N 1
ATOM 956 C CA . HIS A 1 124 ? 1.776 -11.017 -1.375 1.00 97.25 124 HIS A CA 1
ATOM 957 C C . HIS A 1 124 ? 2.425 -12.397 -1.554 1.00 97.25 124 HIS A C 1
ATOM 959 O O . HIS A 1 124 ? 3.649 -12.510 -1.672 1.00 97.25 124 HIS A O 1
ATOM 965 N N . ASN A 1 125 ? 1.607 -13.447 -1.640 1.00 97.56 125 ASN A N 1
ATOM 966 C CA . ASN A 1 125 ? 2.088 -14.811 -1.833 1.00 97.56 125 ASN A CA 1
ATOM 967 C C . ASN A 1 125 ? 2.765 -14.997 -3.198 1.00 97.56 125 ASN A C 1
ATOM 969 O O . ASN A 1 125 ? 3.836 -15.600 -3.256 1.00 97.56 125 ASN A O 1
ATOM 973 N N . ARG A 1 126 ? 2.198 -14.455 -4.284 1.00 97.62 126 ARG A N 1
ATOM 974 C CA . ARG A 1 126 ? 2.791 -14.506 -5.632 1.00 97.62 126 ARG A CA 1
ATOM 975 C C . ARG A 1 126 ? 4.181 -13.872 -5.645 1.00 97.62 126 ARG A C 1
ATOM 977 O O . ARG A 1 126 ? 5.131 -14.496 -6.120 1.00 97.62 126 ARG A O 1
ATOM 984 N N . GLY A 1 127 ? 4.333 -12.700 -5.030 1.00 96.12 127 GLY A N 1
ATOM 985 C CA . GLY A 1 127 ? 5.625 -12.020 -4.943 1.00 96.12 127 GLY A CA 1
ATOM 986 C C . GLY A 1 127 ? 6.662 -12.845 -4.180 1.00 96.12 127 GLY A C 1
ATOM 987 O O . GLY A 1 127 ? 7.819 -12.943 -4.595 1.00 96.12 127 GLY A O 1
ATOM 988 N N . HIS A 1 128 ? 6.256 -13.488 -3.081 1.00 95.38 128 HIS A N 1
ATOM 989 C CA . HIS A 1 128 ? 7.150 -14.332 -2.287 1.00 95.38 128 HIS A CA 1
ATOM 990 C C . HIS A 1 128 ? 7.539 -15.634 -2.997 1.00 95.38 128 HIS A C 1
ATOM 992 O O . HIS A 1 128 ? 8.702 -16.029 -2.952 1.00 95.38 128 HIS A O 1
ATOM 998 N N . LEU A 1 129 ? 6.591 -16.297 -3.656 1.00 95.94 129 LEU A N 1
ATOM 999 C CA . LEU A 1 129 ? 6.803 -17.619 -4.249 1.00 95.94 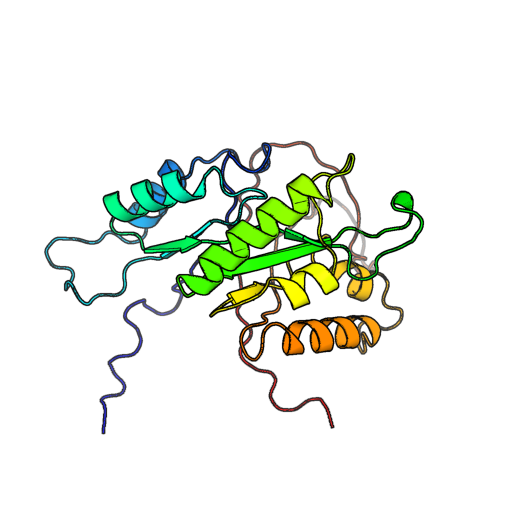129 LEU A CA 1
ATOM 1000 C C . LEU A 1 129 ? 7.486 -17.563 -5.618 1.00 95.94 129 LEU A C 1
ATOM 1002 O O . LEU A 1 129 ? 8.288 -18.440 -5.935 1.00 95.94 129 LEU A O 1
ATOM 1006 N N . SER A 1 130 ? 7.184 -16.548 -6.426 1.00 90.88 130 SER A N 1
ATOM 1007 C CA . SER A 1 130 ? 7.594 -16.501 -7.838 1.00 90.88 130 SER A CA 1
ATOM 1008 C C . SER A 1 130 ? 8.473 -15.295 -8.171 1.00 90.88 130 SER A C 1
ATOM 1010 O O . SER A 1 130 ? 9.316 -15.370 -9.068 1.00 90.88 130 SER A O 1
ATOM 1012 N N . GLY A 1 131 ? 8.330 -14.204 -7.418 1.00 87.88 131 GLY A N 1
ATOM 1013 C CA . GLY A 1 131 ? 8.954 -12.918 -7.719 1.00 87.88 131 GLY A CA 1
ATOM 1014 C C . GLY A 1 131 ? 10.088 -12.492 -6.787 1.00 87.88 131 GLY A C 1
ATOM 1015 O O . GLY A 1 131 ? 10.560 -11.363 -6.879 1.00 87.88 131 GLY A O 1
ATOM 1016 N N . THR A 1 132 ? 10.566 -13.346 -5.882 1.00 90.62 132 THR A N 1
ATOM 1017 C CA . THR A 1 132 ? 11.622 -12.935 -4.941 1.00 90.62 132 THR A CA 1
ATOM 1018 C C . THR A 1 132 ? 12.997 -12.871 -5.614 1.00 90.62 132 THR A C 1
ATOM 1020 O O . THR A 1 132 ? 13.423 -13.803 -6.301 1.00 90.62 132 THR A O 1
ATOM 1023 N N . ASP A 1 133 ? 13.706 -11.760 -5.406 1.00 88.50 133 ASP A N 1
ATOM 1024 C CA . ASP A 1 133 ? 15.138 -11.608 -5.683 1.00 88.50 133 ASP A CA 1
ATOM 1025 C C . ASP A 1 133 ? 15.877 -10.989 -4.473 1.00 88.50 133 ASP A C 1
ATOM 1027 O O . ASP A 1 133 ? 15.332 -10.900 -3.372 1.00 88.50 133 ASP A O 1
ATOM 1031 N N . LEU A 1 134 ? 17.134 -10.567 -4.661 1.00 86.62 134 LEU A N 1
ATOM 1032 C CA . LEU A 1 134 ? 17.944 -9.941 -3.604 1.00 86.62 134 LEU A CA 1
ATOM 1033 C C . LEU A 1 134 ? 17.364 -8.613 -3.075 1.00 86.62 134 LEU A C 1
ATOM 1035 O O . LEU A 1 134 ? 17.739 -8.183 -1.987 1.00 86.62 134 LEU A O 1
ATOM 1039 N N . ARG A 1 135 ? 16.476 -7.955 -3.829 1.00 86.75 135 ARG A N 1
ATOM 1040 C CA . ARG A 1 135 ? 15.776 -6.713 -3.455 1.00 86.75 135 ARG A CA 1
ATOM 1041 C C . ARG A 1 135 ? 14.443 -6.997 -2.750 1.00 86.75 135 ARG A C 1
ATOM 1043 O O . ARG A 1 135 ? 13.865 -6.087 -2.159 1.00 86.75 135 ARG A O 1
ATOM 1050 N N . GLY A 1 136 ? 13.978 -8.247 -2.783 1.00 90.56 136 GLY A N 1
ATOM 1051 C CA . GLY A 1 136 ? 12.788 -8.733 -2.091 1.00 90.56 136 GLY A CA 1
ATOM 1052 C C . GLY A 1 136 ? 11.728 -9.330 -3.026 1.00 90.56 136 GLY A C 1
ATOM 1053 O O . GLY A 1 136 ? 11.971 -9.507 -4.221 1.00 90.56 136 GLY A O 1
ATOM 1054 N N . PRO A 1 137 ? 10.545 -9.662 -2.480 1.00 94.06 137 PRO A N 1
ATOM 1055 C CA . PRO A 1 137 ? 9.375 -10.075 -3.255 1.00 94.06 137 PRO A CA 1
ATOM 1056 C C . PRO A 1 137 ? 8.948 -8.948 -4.191 1.00 94.06 137 PRO A C 1
ATOM 1058 O O . PRO A 1 137 ? 8.833 -7.810 -3.730 1.00 94.06 137 PRO A O 1
ATOM 1061 N N . ARG A 1 138 ? 8.704 -9.252 -5.468 1.00 94.88 138 ARG A N 1
ATOM 1062 C CA . ARG A 1 138 ? 8.177 -8.300 -6.456 1.00 94.88 138 ARG A CA 1
ATOM 1063 C C . ARG A 1 138 ? 7.142 -8.956 -7.362 1.00 94.88 138 ARG A C 1
ATOM 1065 O O . ARG A 1 138 ? 7.091 -10.178 -7.436 1.00 94.88 138 ARG A O 1
ATOM 1072 N N . LEU A 1 139 ? 6.352 -8.138 -8.032 1.00 96.06 139 LEU A N 1
ATOM 1073 C CA . LEU A 1 139 ? 5.339 -8.536 -9.007 1.00 96.06 139 LEU A CA 1
ATOM 1074 C C . LEU A 1 139 ? 5.580 -7.800 -10.324 1.00 96.06 139 LEU A C 1
ATOM 1076 O O . LEU A 1 139 ? 6.343 -6.832 -10.352 1.00 96.06 139 LEU A O 1
ATOM 1080 N N . ASP A 1 140 ? 4.915 -8.215 -11.391 1.00 95.12 140 ASP A N 1
ATOM 1081 C CA . ASP A 1 140 ? 4.771 -7.417 -12.611 1.00 95.12 140 ASP A CA 1
ATOM 1082 C C . ASP A 1 140 ? 3.306 -6.997 -12.845 1.00 95.12 140 ASP A C 1
ATOM 1084 O O . ASP A 1 140 ? 2.423 -7.250 -12.020 1.00 95.12 140 ASP A O 1
ATOM 1088 N N . LEU A 1 141 ? 3.038 -6.284 -13.944 1.00 93.31 141 LEU A N 1
ATOM 1089 C CA . LEU A 1 141 ? 1.672 -5.871 -14.291 1.00 93.31 141 LEU A CA 1
ATOM 1090 C C . LEU A 1 141 ? 0.752 -7.056 -14.615 1.00 93.31 141 LEU A C 1
ATOM 1092 O O . LEU A 1 141 ? -0.446 -6.971 -14.347 1.00 93.31 141 LEU A O 1
ATOM 1096 N N . GLN A 1 142 ? 1.286 -8.159 -15.143 1.00 94.88 142 GLN A N 1
ATOM 1097 C CA . GLN A 1 142 ? 0.486 -9.339 -15.458 1.00 94.88 142 GLN A CA 1
ATOM 1098 C C . GLN A 1 142 ? -0.018 -10.009 -14.175 1.00 94.88 142 GLN A C 1
ATOM 1100 O O . GLN A 1 142 ? -1.180 -10.412 -14.113 1.00 94.88 142 GLN A O 1
ATOM 1105 N N . ASP A 1 143 ? 0.811 -10.066 -13.131 1.00 96.62 143 ASP A N 1
ATOM 1106 C CA . ASP A 1 143 ? 0.380 -10.527 -11.810 1.00 96.62 143 ASP A CA 1
ATOM 1107 C C . ASP A 1 143 ? -0.770 -9.666 -11.254 1.00 96.62 143 ASP A C 1
ATOM 1109 O O . ASP A 1 143 ? -1.711 -10.207 -10.668 1.00 96.62 143 ASP A O 1
ATOM 1113 N N . LEU A 1 144 ? -0.730 -8.337 -11.445 1.00 96.31 144 LEU A N 1
ATOM 1114 C CA . LEU A 1 144 ? -1.832 -7.455 -11.035 1.00 96.31 144 LEU A CA 1
ATOM 1115 C C . LEU A 1 144 ? -3.114 -7.749 -11.822 1.00 96.31 144 LEU A C 1
ATOM 1117 O O . LEU A 1 144 ? -4.181 -7.885 -11.231 1.00 96.31 144 LEU A O 1
ATOM 1121 N N . GLU A 1 145 ? -3.022 -7.881 -13.144 1.00 95.94 145 GLU A N 1
ATOM 1122 C CA . GLU A 1 145 ? -4.160 -8.218 -14.011 1.00 95.94 145 GLU A CA 1
ATOM 1123 C C . GLU A 1 145 ? -4.809 -9.551 -13.606 1.00 95.94 145 GLU A C 1
ATOM 1125 O O . GLU A 1 145 ? -6.038 -9.684 -13.536 1.00 95.94 145 GLU A O 1
ATOM 1130 N N . GLU A 1 146 ? -3.981 -10.542 -13.281 1.00 97.31 146 GLU A N 1
ATOM 1131 C CA . GLU A 1 146 ? -4.429 -11.867 -12.874 1.00 97.31 146 GLU A CA 1
ATOM 1132 C C . GLU A 1 146 ? -5.087 -11.854 -11.489 1.00 97.31 146 GLU A C 1
ATOM 1134 O O . GLU A 1 146 ? -6.115 -12.510 -11.313 1.00 97.31 146 GLU A O 1
ATOM 1139 N N . LEU A 1 147 ? -4.530 -11.125 -10.517 1.00 97.81 147 LEU A N 1
ATOM 1140 C CA . LEU A 1 147 ? -4.856 -11.309 -9.097 1.00 97.81 147 LEU A CA 1
ATOM 1141 C C . LEU A 1 147 ? -5.637 -10.156 -8.453 1.00 97.81 147 LEU A C 1
ATOM 1143 O O . LEU A 1 147 ? -6.210 -10.365 -7.387 1.00 97.81 147 LEU A O 1
ATOM 1147 N N . CYS A 1 148 ? -5.697 -8.962 -9.047 1.00 96.12 148 CYS A N 1
ATOM 1148 C CA . CYS A 1 148 ? -6.475 -7.852 -8.490 1.00 96.12 148 CYS A CA 1
ATOM 1149 C C . CYS A 1 148 ? -7.979 -8.077 -8.695 1.00 96.12 148 CYS A C 1
ATOM 1151 O O . CYS A 1 148 ? -8.466 -8.072 -9.828 1.00 96.12 148 CYS A O 1
ATOM 1153 N N . ARG A 1 149 ? -8.722 -8.256 -7.601 1.00 96.38 149 ARG A N 1
ATOM 1154 C CA . ARG A 1 149 ? -10.187 -8.386 -7.562 1.00 96.38 149 ARG A CA 1
ATOM 1155 C C . ARG A 1 149 ? -10.769 -7.548 -6.415 1.00 96.38 149 ARG A C 1
ATOM 1157 O O . ARG A 1 149 ? -10.015 -7.038 -5.586 1.00 96.38 149 ARG A O 1
ATOM 1164 N N . GLY A 1 150 ? -12.091 -7.391 -6.389 1.00 96.50 150 GLY A N 1
ATOM 1165 C CA . GLY A 1 150 ? -12.798 -6.599 -5.377 1.00 96.50 150 GLY A CA 1
ATOM 1166 C C . GLY A 1 150 ? -12.530 -5.089 -5.430 1.00 96.50 150 GLY A C 1
ATOM 1167 O O . GLY A 1 150 ? -12.010 -4.531 -6.407 1.00 96.50 150 GLY A O 1
ATOM 1168 N N . GLU A 1 151 ? -12.890 -4.409 -4.347 1.00 96.62 151 GLU A N 1
ATOM 1169 C CA . GLU A 1 151 ? -12.706 -2.971 -4.148 1.00 96.62 151 GLU A CA 1
ATOM 1170 C C . GLU A 1 151 ? -11.277 -2.618 -3.710 1.00 96.62 151 GLU A C 1
ATOM 1172 O O . GLU A 1 151 ? -11.017 -2.223 -2.576 1.00 96.62 151 GLU A O 1
ATOM 1177 N N . LEU A 1 152 ? -10.316 -2.739 -4.629 1.00 96.88 152 LEU A N 1
ATOM 1178 C CA . LEU A 1 152 ? -8.947 -2.262 -4.411 1.00 96.88 152 LEU A CA 1
ATOM 1179 C C . LEU A 1 152 ? -8.830 -0.769 -4.738 1.00 96.88 152 LEU A C 1
ATOM 1181 O O . LEU A 1 152 ? -8.939 -0.365 -5.900 1.00 96.88 152 LEU A O 1
ATOM 1185 N N . LEU A 1 153 ? -8.575 0.036 -3.707 1.00 97.31 153 LEU A N 1
ATOM 1186 C CA . LEU A 1 153 ? -8.021 1.384 -3.832 1.00 97.31 153 LEU A CA 1
ATOM 1187 C C . LEU A 1 153 ? -6.527 1.256 -4.122 1.00 97.31 153 LEU A C 1
ATOM 1189 O O . LEU A 1 153 ? -5.882 0.356 -3.596 1.00 97.31 153 LEU A O 1
ATOM 1193 N N . CYS A 1 154 ? -5.956 2.135 -4.935 1.00 97.50 154 CYS A N 1
ATOM 1194 C CA . CYS A 1 154 ? -4.550 2.050 -5.303 1.00 97.50 154 CYS A CA 1
ATOM 1195 C C . CYS A 1 154 ? -3.896 3.428 -5.314 1.00 97.50 154 CYS A C 1
ATOM 1197 O O . CYS A 1 154 ? -4.353 4.327 -6.017 1.00 97.50 154 CYS A O 1
ATOM 1199 N N . LEU A 1 155 ? -2.816 3.588 -4.550 1.00 97.25 155 LEU A N 1
ATOM 1200 C CA . LEU A 1 155 ? -1.965 4.773 -4.588 1.00 97.25 155 LEU A CA 1
ATOM 1201 C C . LEU A 1 155 ? -0.764 4.512 -5.502 1.00 97.25 155 LEU A C 1
ATOM 1203 O O . LEU A 1 155 ? -0.200 3.414 -5.499 1.00 97.25 155 LEU A O 1
ATOM 1207 N N . SER A 1 156 ? -0.328 5.539 -6.238 1.00 95.06 156 SER A N 1
ATOM 1208 C CA . SER A 1 156 ? 0.839 5.475 -7.135 1.00 95.06 156 SER A CA 1
ATOM 1209 C C . SER A 1 156 ? 2.171 5.158 -6.440 1.00 95.06 156 SER A C 1
ATOM 1211 O O . SER A 1 156 ? 3.182 4.991 -7.122 1.00 95.06 156 SER A O 1
ATOM 1213 N N . GLY A 1 157 ? 2.184 5.102 -5.110 1.00 93.50 157 GLY A N 1
ATOM 1214 C CA . GLY A 1 157 ? 3.365 4.877 -4.296 1.00 93.50 157 GLY A CA 1
ATOM 1215 C C . GLY A 1 157 ? 4.112 6.171 -3.971 1.00 93.50 157 GLY A C 1
ATOM 1216 O O . GLY A 1 157 ? 3.889 7.210 -4.610 1.00 93.50 157 GLY A O 1
ATOM 1217 N N . PRO A 1 158 ? 5.027 6.107 -2.991 1.00 89.31 158 PRO A N 1
ATOM 1218 C CA . PRO A 1 158 ? 5.651 7.291 -2.432 1.00 89.31 158 PRO A CA 1
ATOM 1219 C C . PRO A 1 158 ? 6.621 7.926 -3.438 1.00 89.31 158 PRO A C 1
ATOM 1221 O O . PRO A 1 158 ? 7.135 7.248 -4.332 1.00 89.31 158 PRO A O 1
ATOM 1224 N N . PRO A 1 159 ? 6.941 9.223 -3.295 1.00 84.81 159 PRO A N 1
ATOM 1225 C CA . PRO A 1 159 ? 7.920 9.887 -4.148 1.00 84.81 159 PRO A CA 1
ATOM 1226 C C . PRO A 1 159 ? 9.257 9.135 -4.209 1.00 84.81 159 PRO A C 1
ATOM 1228 O O . PRO A 1 159 ? 9.657 8.484 -3.243 1.00 84.81 159 PRO A O 1
ATOM 1231 N N . LEU A 1 160 ? 9.976 9.284 -5.324 1.00 85.94 160 LEU A N 1
ATOM 1232 C CA . LEU A 1 160 ? 11.274 8.663 -5.634 1.00 85.94 160 LEU A CA 1
ATOM 1233 C C . LEU A 1 160 ? 11.249 7.162 -5.940 1.00 85.94 160 LEU A C 1
ATOM 1235 O O . LEU A 1 160 ? 12.104 6.682 -6.682 1.00 85.94 160 LEU A O 1
ATOM 1239 N N . VAL A 1 161 ? 10.304 6.405 -5.382 1.00 90.62 161 VAL A N 1
ATOM 1240 C CA . VAL A 1 161 ? 10.246 4.944 -5.574 1.00 90.62 161 VAL A CA 1
ATOM 1241 C C . VAL A 1 161 ? 8.906 4.448 -6.107 1.00 90.62 161 VAL A C 1
ATOM 1243 O O . VAL A 1 161 ? 8.823 3.297 -6.523 1.00 90.62 161 VAL A O 1
ATOM 1246 N N . GLY A 1 162 ? 7.873 5.289 -6.136 1.00 94.38 162 GLY A N 1
ATOM 1247 C CA . GLY A 1 162 ? 6.550 4.960 -6.653 1.00 94.38 162 GLY A CA 1
ATOM 1248 C C . GLY A 1 162 ? 6.564 4.613 -8.141 1.00 94.38 162 GLY A C 1
ATOM 1249 O O . GLY A 1 162 ? 7.481 4.967 -8.883 1.00 94.38 162 GLY A O 1
ATOM 1250 N N . VAL A 1 163 ? 5.521 3.928 -8.602 1.00 94.56 163 VAL A N 1
ATOM 1251 C CA . VAL A 1 163 ? 5.406 3.384 -9.968 1.00 94.56 163 VAL A CA 1
ATOM 1252 C C . VAL A 1 163 ? 5.572 4.441 -11.063 1.00 94.56 163 VAL A C 1
ATOM 1254 O O . VAL A 1 163 ? 6.065 4.140 -12.147 1.00 94.56 163 VAL A O 1
ATOM 1257 N N . LEU A 1 164 ? 5.218 5.694 -10.768 1.00 92.62 164 LEU A N 1
ATOM 1258 C CA . LEU A 1 164 ? 5.337 6.819 -11.697 1.00 92.62 164 LEU A CA 1
ATOM 1259 C C . LEU A 1 164 ? 6.658 7.585 -11.562 1.00 92.62 164 LEU A C 1
ATOM 1261 O O . LEU A 1 164 ? 7.008 8.340 -12.470 1.00 92.62 164 LEU A O 1
ATOM 1265 N N . SER A 1 165 ? 7.398 7.414 -10.459 1.00 90.19 165 SER A N 1
ATOM 1266 C CA . SER A 1 165 ? 8.604 8.201 -10.172 1.00 90.19 165 SER A CA 1
ATOM 1267 C C . SER A 1 165 ? 9.654 8.103 -11.284 1.00 90.19 165 SER A C 1
ATOM 1269 O O . SER A 1 165 ? 10.087 9.155 -11.752 1.00 90.19 165 SER A O 1
ATOM 1271 N N . PRO A 1 166 ? 10.001 6.915 -11.824 1.00 88.44 166 PRO A N 1
ATOM 1272 C CA . PRO A 1 166 ? 11.029 6.839 -12.858 1.00 88.44 166 PRO A CA 1
ATOM 1273 C C . PRO A 1 166 ? 10.653 7.554 -14.163 1.00 88.44 166 PRO A C 1
ATOM 1275 O O . PRO A 1 166 ? 11.533 8.113 -14.816 1.00 88.44 166 PRO A O 1
ATOM 1278 N N . SER A 1 167 ? 9.371 7.542 -14.544 1.00 89.06 167 SER A N 1
ATOM 1279 C CA . SER A 1 167 ? 8.878 8.235 -15.744 1.00 89.06 167 SER A CA 1
ATOM 1280 C C . SER A 1 167 ? 8.803 9.746 -15.543 1.00 89.06 167 SER A C 1
ATOM 1282 O O . SER A 1 167 ? 9.045 10.499 -16.478 1.00 89.06 167 SER A O 1
ATOM 1284 N N . LEU A 1 168 ? 8.486 10.205 -14.330 1.00 89.31 168 LEU A N 1
ATOM 1285 C CA . LEU A 1 168 ? 8.422 11.632 -14.009 1.00 89.31 168 LEU A CA 1
ATOM 1286 C C . LEU A 1 168 ? 9.818 12.250 -13.851 1.00 89.31 168 LEU A C 1
ATOM 1288 O O . LEU A 1 168 ? 10.059 13.349 -14.340 1.00 89.31 168 LEU A O 1
ATOM 1292 N N . GLU A 1 169 ? 10.753 11.546 -13.214 1.00 86.44 169 GLU A N 1
ATOM 1293 C CA . GLU A 1 169 ? 12.108 12.050 -12.942 1.00 86.44 169 GLU A CA 1
ATOM 1294 C C . GLU A 1 169 ? 13.009 12.066 -14.174 1.00 86.44 169 GLU A C 1
ATOM 1296 O O . GLU A 1 169 ? 13.869 12.936 -14.304 1.00 86.44 169 GLU A O 1
ATOM 1301 N N . ARG A 1 170 ? 12.823 11.105 -15.085 1.00 85.94 170 ARG A N 1
ATOM 1302 C CA . ARG A 1 170 ? 13.588 11.019 -16.339 1.00 85.94 170 ARG A CA 1
ATOM 1303 C C . ARG A 1 170 ? 12.911 11.745 -17.497 1.00 85.94 170 ARG A C 1
ATOM 1305 O O . ARG A 1 170 ? 13.424 11.716 -18.614 1.00 85.94 170 ARG A O 1
ATOM 1312 N N . CYS A 1 171 ? 11.780 12.396 -17.239 1.00 87.62 171 CYS A N 1
ATOM 1313 C CA . CYS A 1 171 ? 11.024 13.082 -18.265 1.00 87.62 171 CYS A CA 1
ATOM 1314 C C . CYS A 1 171 ? 11.821 14.251 -18.859 1.00 87.62 171 CYS A C 1
ATOM 1316 O O . CYS A 1 171 ? 12.282 15.135 -18.136 1.00 87.62 171 CYS A O 1
ATOM 1318 N N . ALA A 1 172 ? 11.943 14.280 -20.189 1.00 87.25 172 ALA A N 1
ATOM 1319 C CA . ALA A 1 172 ? 12.594 15.381 -20.896 1.00 87.25 172 ALA A CA 1
ATOM 1320 C C . ALA A 1 172 ? 11.797 16.696 -20.802 1.00 87.25 172 ALA A C 1
ATOM 1322 O O . ALA A 1 172 ? 12.394 17.770 -20.737 1.00 87.25 172 ALA A O 1
ATOM 1323 N N . ASP A 1 173 ? 10.463 16.604 -20.773 1.00 88.62 173 ASP A N 1
ATOM 1324 C CA . ASP A 1 173 ? 9.549 17.737 -20.624 1.00 88.62 173 ASP A CA 1
ATOM 1325 C C . ASP A 1 173 ? 8.582 17.503 -19.449 1.00 88.62 173 ASP A C 1
ATOM 1327 O O . ASP A 1 173 ? 7.521 16.899 -19.623 1.00 88.62 173 ASP A O 1
ATOM 1331 N N . PRO A 1 174 ? 8.900 18.020 -18.248 1.00 84.12 174 PRO A N 1
ATOM 1332 C CA . PRO A 1 174 ? 8.042 17.882 -17.073 1.00 84.12 174 PRO A CA 1
ATOM 1333 C C . PRO A 1 174 ? 6.641 18.485 -17.231 1.00 84.12 174 PRO A C 1
ATOM 1335 O O . PRO A 1 174 ? 5.755 18.165 -16.441 1.00 84.12 174 PRO A O 1
ATOM 1338 N N . THR A 1 175 ? 6.424 19.371 -18.210 1.00 86.12 175 THR A N 1
ATOM 1339 C CA . THR A 1 175 ? 5.098 19.946 -18.479 1.00 86.12 175 THR A CA 1
ATOM 1340 C C . THR A 1 175 ? 4.208 19.012 -19.297 1.00 86.12 175 THR A C 1
ATOM 1342 O O . THR A 1 175 ? 2.991 19.185 -19.303 1.00 86.12 175 THR A O 1
ATOM 1345 N N . ASN A 1 176 ? 4.795 17.989 -19.924 1.00 86.25 176 ASN A N 1
ATOM 1346 C CA . ASN A 1 176 ? 4.095 16.984 -20.710 1.00 86.25 176 ASN A CA 1
ATOM 1347 C C . ASN A 1 176 ? 4.725 15.581 -20.540 1.00 86.25 176 ASN A C 1
ATOM 1349 O O . ASN A 1 176 ? 5.395 15.076 -21.448 1.00 86.25 176 ASN A O 1
ATOM 1353 N N . PRO A 1 177 ? 4.521 14.917 -19.387 1.00 89.50 177 PRO A N 1
ATOM 1354 C CA . PRO A 1 177 ? 5.147 13.632 -19.094 1.00 89.50 177 PRO A CA 1
ATOM 1355 C C . PRO A 1 177 ? 4.424 12.451 -19.760 1.00 89.50 177 PRO A C 1
ATOM 1357 O O . PRO A 1 177 ? 3.768 11.643 -19.100 1.00 89.50 177 PRO A O 1
ATOM 1360 N N . VAL A 1 178 ? 4.572 12.326 -21.083 1.00 89.62 178 VAL A N 1
ATOM 1361 C CA . VAL A 1 178 ? 3.888 11.318 -21.921 1.00 89.62 178 VAL A CA 1
ATOM 1362 C C . VAL A 1 178 ? 4.053 9.888 -21.390 1.00 89.62 178 VAL A C 1
ATOM 1364 O O . VAL A 1 178 ? 3.066 9.165 -21.274 1.00 89.62 178 VAL A O 1
ATOM 1367 N N . GLU A 1 179 ? 5.266 9.482 -21.009 1.00 87.50 179 GLU A N 1
ATOM 1368 C CA . GLU A 1 179 ? 5.529 8.133 -20.478 1.00 87.50 179 GLU A CA 1
ATOM 1369 C C . GLU A 1 179 ? 4.773 7.859 -19.170 1.00 87.50 179 GLU A C 1
ATOM 1371 O O . GLU A 1 179 ? 4.205 6.784 -18.983 1.00 87.50 179 GLU A O 1
ATOM 1376 N N . ALA A 1 180 ? 4.695 8.852 -18.277 1.00 90.12 180 ALA A N 1
ATOM 1377 C CA . ALA A 1 180 ? 3.936 8.716 -17.040 1.00 90.12 180 ALA A CA 1
ATOM 1378 C C . ALA A 1 180 ? 2.434 8.581 -17.328 1.00 90.12 180 ALA A C 1
ATOM 1380 O O . ALA A 1 180 ? 1.759 7.781 -16.683 1.00 90.12 180 ALA A O 1
ATOM 1381 N N . PHE A 1 181 ? 1.909 9.300 -18.328 1.00 90.69 181 PHE A N 1
ATOM 1382 C CA . PHE A 1 181 ? 0.508 9.167 -18.733 1.00 90.69 181 PHE A CA 1
ATOM 1383 C C . PHE A 1 181 ? 0.167 7.770 -19.259 1.00 90.69 181 PHE A C 1
ATOM 1385 O O . PHE A 1 181 ? -0.932 7.286 -18.987 1.00 90.69 181 PHE A O 1
ATOM 1392 N N . VAL A 1 182 ? 1.086 7.099 -19.960 1.00 89.88 182 VAL A N 1
ATOM 1393 C CA . VAL A 1 182 ? 0.887 5.708 -20.404 1.00 89.88 182 VAL A CA 1
ATOM 1394 C C . VAL A 1 182 ? 0.731 4.777 -19.198 1.00 89.88 182 VAL A C 1
ATOM 1396 O O . VAL A 1 182 ? -0.249 4.032 -19.128 1.00 89.88 182 VAL A O 1
ATOM 1399 N N . HIS A 1 183 ? 1.618 4.879 -18.203 1.00 89.50 183 HIS A N 1
ATOM 1400 C CA . HIS A 1 183 ? 1.512 4.091 -16.970 1.00 89.50 183 HIS A CA 1
ATOM 1401 C C . HIS A 1 183 ? 0.238 4.402 -16.178 1.00 89.50 183 HIS A C 1
ATOM 1403 O O . HIS A 1 183 ? -0.448 3.483 -15.732 1.00 89.50 183 HIS A O 1
ATOM 1409 N N . VAL A 1 184 ? -0.129 5.681 -16.048 1.00 93.00 184 VAL A N 1
ATOM 1410 C CA . VAL A 1 184 ? -1.376 6.089 -15.382 1.00 93.00 184 VAL A CA 1
ATOM 1411 C C . VAL A 1 184 ? -2.591 5.483 -16.077 1.00 93.00 184 VAL A C 1
ATOM 1413 O O . VAL A 1 184 ? -3.481 4.983 -15.396 1.00 93.00 184 VAL A O 1
ATOM 1416 N N . ARG A 1 185 ? -2.649 5.497 -17.415 1.00 92.62 185 ARG A N 1
ATOM 1417 C CA . ARG A 1 185 ? -3.765 4.892 -18.159 1.00 92.62 185 ARG A CA 1
ATOM 1418 C C . ARG A 1 185 ? -3.880 3.402 -17.865 1.00 92.62 185 ARG A C 1
ATOM 1420 O O . ARG A 1 185 ? -4.963 2.959 -17.497 1.00 92.62 185 ARG A O 1
ATOM 1427 N N . ARG A 1 186 ? -2.769 2.661 -17.922 1.00 91.94 186 ARG A N 1
ATOM 1428 C CA . ARG A 1 186 ? -2.776 1.220 -17.631 1.00 91.94 186 ARG A CA 1
ATOM 1429 C C . ARG A 1 186 ? -3.219 0.917 -16.199 1.00 91.94 186 ARG A C 1
ATOM 1431 O O . ARG A 1 186 ? -4.025 0.022 -15.977 1.00 91.94 186 ARG A O 1
ATOM 1438 N N . LEU A 1 187 ? -2.750 1.692 -15.224 1.00 93.69 187 LEU A N 1
ATOM 1439 C CA . LEU A 1 187 ? -3.159 1.525 -13.826 1.00 93.69 187 LEU A CA 1
ATOM 1440 C C . LEU A 1 187 ? -4.629 1.904 -13.603 1.00 93.69 187 LEU A C 1
ATOM 1442 O O . LEU A 1 187 ? -5.312 1.250 -12.824 1.00 93.69 187 LEU A O 1
ATOM 1446 N N . ARG A 1 188 ? -5.156 2.907 -14.312 1.00 94.69 188 ARG A N 1
ATOM 1447 C CA . ARG A 1 188 ? -6.585 3.261 -14.257 1.00 94.69 188 ARG A CA 1
ATOM 1448 C C . ARG A 1 188 ? -7.493 2.205 -14.883 1.00 94.69 188 ARG A C 1
ATOM 1450 O O . ARG A 1 188 ? -8.635 2.098 -14.454 1.00 94.69 188 ARG A O 1
ATOM 1457 N N . GLU A 1 189 ? -7.011 1.438 -15.859 1.00 93.75 189 GLU A N 1
ATOM 1458 C CA . GLU A 1 189 ? -7.739 0.270 -16.377 1.00 93.75 189 GLU A CA 1
ATOM 1459 C C . GLU A 1 189 ? -7.854 -0.829 -15.311 1.00 93.75 189 GLU A C 1
ATOM 1461 O O . GLU A 1 189 ? -8.909 -1.445 -15.180 1.00 93.75 189 GLU A O 1
ATOM 1466 N N . LEU A 1 190 ? -6.794 -1.040 -14.520 1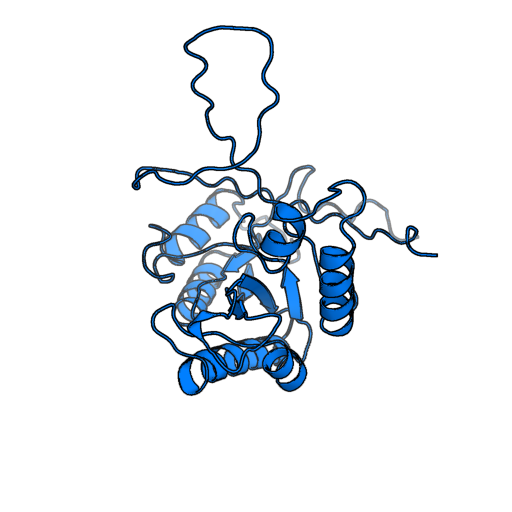.00 94.00 190 LEU A N 1
ATOM 1467 C CA . LEU A 1 190 ? -6.768 -2.029 -13.435 1.00 94.00 190 LEU A CA 1
ATOM 1468 C C . LEU A 1 190 ? -7.558 -1.590 -12.195 1.00 94.00 190 LEU A C 1
ATOM 1470 O O . LEU A 1 190 ? -8.194 -2.411 -11.536 1.00 94.00 190 LEU A O 1
ATOM 1474 N N . PHE A 1 191 ? -7.534 -0.295 -11.883 1.00 95.19 191 PHE A N 1
ATOM 1475 C CA . PHE A 1 191 ? -8.187 0.298 -10.715 1.00 95.19 191 PHE A CA 1
ATOM 1476 C C . PHE A 1 191 ? -9.158 1.409 -11.157 1.00 95.19 191 PHE A C 1
ATOM 1478 O O . PHE A 1 191 ? -8.904 2.597 -10.906 1.00 95.19 191 PHE A O 1
ATOM 1485 N N . PRO A 1 192 ? -10.267 1.054 -11.837 1.00 91.62 192 PRO A N 1
ATOM 1486 C CA . PRO A 1 192 ? -11.207 2.031 -12.376 1.00 91.62 192 PRO A CA 1
ATOM 1487 C C . PRO A 1 192 ? -11.811 2.862 -11.244 1.00 91.62 192 PRO A C 1
ATOM 1489 O O . PRO A 1 192 ? -12.295 2.317 -10.255 1.00 91.62 192 PRO A O 1
ATOM 1492 N N . ASP A 1 193 ? -11.722 4.188 -11.379 1.00 91.31 193 ASP A N 1
ATOM 1493 C CA . ASP A 1 193 ? -12.149 5.187 -10.385 1.00 91.31 193 ASP A CA 1
ATOM 1494 C C . ASP A 1 193 ? -11.519 5.050 -8.984 1.00 91.31 193 ASP A C 1
ATOM 1496 O O . ASP A 1 193 ? -11.944 5.718 -8.043 1.00 91.31 193 ASP A O 1
ATOM 1500 N N . ARG A 1 194 ? -10.482 4.213 -8.848 1.00 95.25 194 ARG A N 1
ATOM 1501 C CA . ARG A 1 194 ? -9.843 3.859 -7.571 1.00 95.25 194 ARG A CA 1
ATOM 1502 C C . ARG A 1 194 ? -8.320 3.997 -7.583 1.00 95.25 194 ARG A C 1
ATOM 1504 O O . ARG A 1 194 ? -7.669 3.658 -6.598 1.00 95.25 194 ARG A O 1
ATOM 1511 N N . PHE A 1 195 ? -7.749 4.495 -8.678 1.00 96.25 195 PHE A N 1
ATOM 1512 C CA . PHE A 1 195 ? -6.342 4.872 -8.757 1.00 96.25 195 PHE A CA 1
ATOM 1513 C C . PHE A 1 195 ? -6.145 6.337 -8.359 1.00 96.25 195 PHE A C 1
ATOM 1515 O O . PHE A 1 195 ? -6.736 7.236 -8.963 1.00 96.25 195 PHE A O 1
ATOM 1522 N N . TYR A 1 196 ? -5.263 6.577 -7.394 1.00 95.25 196 TYR A N 1
ATOM 1523 C CA . TYR A 1 196 ? -4.948 7.895 -6.864 1.00 95.25 1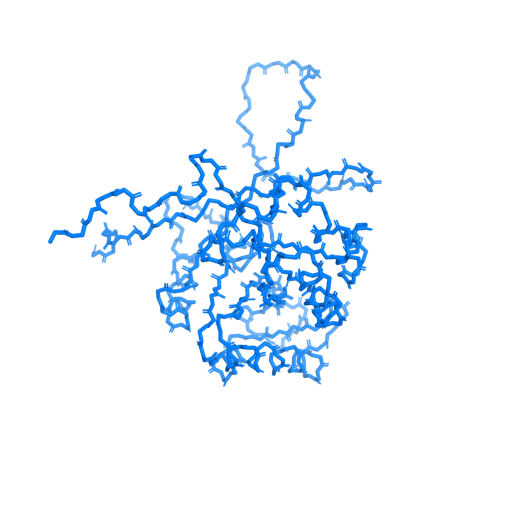96 TYR A CA 1
ATOM 1524 C C . TYR A 1 196 ? -3.457 8.185 -6.984 1.00 95.25 196 TYR A C 1
ATOM 1526 O O . TYR A 1 196 ? -2.601 7.332 -6.744 1.00 95.25 196 TYR A O 1
ATOM 1534 N N . LEU A 1 197 ? -3.144 9.432 -7.325 1.00 93.12 197 LEU A N 1
ATOM 1535 C CA . LEU A 1 197 ? -1.777 9.927 -7.274 1.00 93.12 197 LEU A CA 1
ATOM 1536 C C . LEU A 1 197 ? -1.412 10.216 -5.823 1.00 93.12 197 LEU A C 1
ATOM 1538 O O . LEU A 1 197 ? -2.073 11.008 -5.149 1.00 93.12 197 LEU A O 1
ATOM 1542 N N . GLU A 1 198 ? -0.354 9.576 -5.349 1.00 91.94 198 GLU A N 1
ATOM 1543 C CA . GLU A 1 198 ? 0.163 9.832 -4.021 1.00 91.94 198 GLU A CA 1
ATOM 1544 C C . GLU A 1 198 ? 1.019 11.095 -4.026 1.00 91.94 198 GLU A C 1
ATOM 1546 O O . GLU A 1 198 ? 1.987 11.231 -4.776 1.00 91.94 198 GLU A O 1
ATOM 1551 N N . LEU A 1 199 ? 0.663 12.026 -3.149 1.00 88.50 199 LEU A N 1
ATOM 1552 C CA . LEU A 1 199 ? 1.442 13.222 -2.889 1.00 88.50 199 LEU A CA 1
ATOM 1553 C C . LEU A 1 199 ? 1.989 13.111 -1.473 1.00 88.50 199 LEU A C 1
ATOM 1555 O O . LEU A 1 199 ? 1.225 13.056 -0.515 1.00 88.50 199 LEU A O 1
ATOM 1559 N N . ALA A 1 200 ? 3.312 13.102 -1.336 1.00 83.06 200 ALA A N 1
ATOM 1560 C CA . ALA A 1 200 ? 3.971 13.196 -0.044 1.00 83.06 200 ALA A CA 1
ATOM 1561 C C . ALA A 1 200 ? 5.018 14.306 -0.095 1.00 83.06 200 ALA A C 1
ATOM 1563 O O . ALA A 1 200 ? 5.844 14.374 -1.004 1.00 83.06 200 ALA A O 1
ATOM 1564 N N . TYR A 1 201 ? 4.976 15.194 0.894 1.00 77.94 201 TYR A N 1
ATOM 1565 C CA . TYR A 1 201 ? 5.915 16.299 1.008 1.00 77.94 201 TYR A CA 1
ATOM 1566 C C . TYR A 1 201 ? 6.712 16.160 2.297 1.00 77.94 201 TYR A C 1
ATOM 1568 O O . TYR A 1 201 ? 6.166 16.280 3.395 1.00 77.94 201 TYR A O 1
ATOM 1576 N N . SER A 1 202 ? 8.016 15.947 2.162 1.00 68.38 202 SER A N 1
ATOM 1577 C CA . SER A 1 202 ? 8.959 16.128 3.258 1.00 68.38 202 SER A CA 1
ATOM 1578 C C . SER A 1 202 ? 9.634 17.476 3.062 1.00 68.38 202 SER A C 1
ATOM 1580 O O . SER A 1 202 ? 10.278 17.707 2.040 1.00 68.38 202 SER A O 1
ATOM 1582 N N . ALA A 1 203 ? 9.473 18.383 4.027 1.00 53.25 203 ALA A N 1
ATOM 1583 C CA . ALA A 1 203 ? 10.276 19.593 4.052 1.00 53.25 203 ALA A CA 1
ATOM 1584 C C . ALA A 1 203 ? 11.717 19.177 4.355 1.00 53.25 203 ALA A C 1
ATOM 1586 O O . ALA A 1 203 ? 12.091 19.005 5.517 1.00 53.25 203 ALA A O 1
ATOM 1587 N N . GLU A 1 204 ? 12.529 18.998 3.318 1.00 51.78 204 GLU A N 1
ATOM 1588 C CA . GLU A 1 204 ? 13.969 18.981 3.503 1.00 51.78 204 GLU A CA 1
ATOM 1589 C C . GLU A 1 204 ? 14.333 20.319 4.142 1.00 51.78 204 GLU A C 1
ATOM 1591 O O . GLU A 1 204 ? 14.072 21.390 3.586 1.00 51.78 204 GLU A O 1
ATOM 1596 N N . ARG A 1 205 ? 14.859 20.271 5.368 1.00 37.44 205 ARG A N 1
ATOM 1597 C CA . ARG A 1 205 ? 15.345 21.455 6.064 1.00 37.44 205 ARG A CA 1
ATOM 1598 C C . ARG A 1 205 ? 16.603 21.886 5.322 1.00 37.44 205 ARG A C 1
ATOM 1600 O O . ARG A 1 205 ? 17.707 21.512 5.700 1.00 37.44 205 ARG A O 1
ATOM 1607 N N . THR A 1 206 ? 16.421 22.620 4.228 1.00 41.03 206 THR A N 1
ATOM 1608 C CA . THR A 1 206 ? 17.498 23.260 3.486 1.00 41.03 206 THR A CA 1
ATOM 1609 C C . THR A 1 206 ? 18.220 24.114 4.511 1.00 41.03 206 THR A C 1
ATOM 1611 O O . THR A 1 206 ? 17.669 25.086 5.033 1.00 41.03 206 THR A O 1
ATOM 1614 N N . GLY A 1 207 ? 19.416 23.681 4.903 1.00 37.62 207 GLY A N 1
ATOM 1615 C CA . GLY A 1 207 ? 20.293 24.457 5.755 1.00 37.62 207 GLY A CA 1
ATOM 1616 C C . GLY A 1 207 ? 20.635 25.737 5.013 1.00 37.62 207 GLY A C 1
ATOM 1617 O O . GLY A 1 207 ? 21.594 25.778 4.254 1.00 37.62 207 GLY A O 1
ATOM 1618 N N . LEU A 1 208 ? 19.833 26.782 5.203 1.00 38.09 208 LEU A N 1
ATOM 1619 C CA . LEU A 1 208 ? 20.173 28.138 4.806 1.00 38.09 208 LEU A CA 1
ATOM 1620 C C . LEU A 1 208 ? 21.233 28.651 5.781 1.00 38.09 208 LEU A C 1
ATOM 1622 O O . LEU A 1 208 ? 20.965 29.436 6.685 1.00 38.09 208 LEU A O 1
ATOM 1626 N N . ALA A 1 209 ? 22.454 28.171 5.580 1.00 37.00 209 ALA A N 1
ATOM 1627 C CA . ALA A 1 209 ? 23.671 28.837 5.991 1.00 37.00 209 ALA A CA 1
ATOM 1628 C C . ALA A 1 209 ? 24.552 28.964 4.740 1.00 37.00 209 ALA A C 1
ATOM 1630 O O . ALA A 1 209 ? 25.298 28.053 4.403 1.00 37.00 209 ALA A O 1
ATOM 1631 N N . GLY A 1 210 ? 24.436 30.105 4.050 1.00 32.78 210 GLY A N 1
ATOM 1632 C CA . GLY A 1 210 ? 25.449 30.577 3.099 1.00 32.78 210 GLY A CA 1
ATOM 1633 C C . GLY A 1 210 ? 25.007 30.757 1.640 1.00 32.78 210 GLY A C 1
ATOM 1634 O O . GLY A 1 210 ? 25.030 29.817 0.863 1.00 32.78 210 GLY A O 1
ATOM 1635 N N . GLY A 1 211 ? 24.736 32.014 1.263 1.00 31.19 211 GLY A N 1
ATOM 1636 C CA . GLY A 1 211 ? 25.359 32.656 0.093 1.00 31.19 211 GLY A CA 1
ATOM 1637 C C . GLY A 1 211 ? 24.799 32.423 -1.322 1.00 31.19 211 GLY A C 1
ATOM 1638 O O . GLY A 1 211 ? 25.090 31.417 -1.954 1.00 31.19 211 GLY A O 1
ATOM 1639 N N . GLY A 1 212 ? 24.189 33.478 -1.885 1.00 26.98 212 GLY A N 1
ATOM 1640 C CA . GLY A 1 212 ? 24.253 33.804 -3.323 1.00 26.98 212 GLY A CA 1
ATOM 1641 C C . GLY A 1 212 ? 22.935 33.691 -4.114 1.00 26.98 212 GLY A C 1
ATOM 1642 O O . GLY A 1 212 ? 22.293 32.644 -4.077 1.00 26.98 212 GLY A O 1
ATOM 1643 N N . PRO A 1 213 ? 22.521 34.725 -4.878 1.00 34.47 213 PRO A N 1
ATOM 1644 C CA . PRO A 1 213 ? 21.348 34.642 -5.739 1.00 34.47 213 PRO A CA 1
ATOM 1645 C C . PRO A 1 213 ? 21.724 33.944 -7.054 1.00 34.47 213 PRO A C 1
ATOM 1647 O O . PRO A 1 213 ? 22.630 34.397 -7.751 1.00 34.47 213 PRO A O 1
ATOM 1650 N N . GLY A 1 214 ? 21.024 32.864 -7.423 1.00 32.97 214 GLY A N 1
ATOM 1651 C CA . GLY A 1 214 ? 21.051 32.389 -8.816 1.00 32.97 214 GLY A CA 1
ATOM 1652 C C . GLY A 1 214 ? 21.157 30.889 -9.099 1.00 32.97 214 GLY A C 1
ATOM 1653 O O . GLY A 1 214 ? 21.647 30.541 -10.170 1.00 32.97 214 GLY A O 1
ATOM 1654 N N . ARG A 1 215 ? 20.684 29.978 -8.239 1.00 30.95 215 ARG A N 1
ATOM 1655 C CA . ARG A 1 215 ? 20.482 28.575 -8.653 1.00 30.95 215 ARG A CA 1
ATOM 1656 C C . ARG A 1 215 ? 19.081 28.082 -8.300 1.00 30.95 215 ARG A C 1
ATOM 1658 O O . ARG A 1 215 ? 18.707 28.045 -7.134 1.00 30.95 215 ARG A O 1
ATOM 1665 N N . ARG A 1 216 ? 18.309 27.729 -9.337 1.00 28.45 216 ARG A N 1
ATOM 1666 C CA . ARG A 1 216 ? 17.050 26.977 -9.212 1.00 28.45 216 ARG A CA 1
ATOM 1667 C C . ARG A 1 216 ? 17.367 25.606 -8.595 1.00 28.45 216 ARG A C 1
ATOM 1669 O O . ARG A 1 216 ? 18.364 25.009 -9.008 1.00 28.45 216 ARG A O 1
ATOM 1676 N N . PRO A 1 217 ? 16.571 25.105 -7.638 1.00 29.66 217 PRO A N 1
ATOM 1677 C CA . PRO A 1 217 ? 16.811 23.793 -7.060 1.00 29.66 217 PRO A CA 1
ATOM 1678 C C . PRO A 1 217 ? 16.504 22.716 -8.103 1.00 29.66 217 PRO A C 1
ATOM 1680 O O . PRO A 1 217 ? 15.388 22.625 -8.610 1.00 29.66 217 PRO A O 1
ATOM 1683 N N . VAL A 1 218 ? 17.520 21.923 -8.434 1.00 28.44 218 VAL A N 1
ATOM 1684 C CA . VAL A 1 218 ? 17.368 20.636 -9.113 1.00 28.44 218 VAL A CA 1
ATOM 1685 C C . VAL A 1 218 ? 17.185 19.614 -7.997 1.00 28.44 218 VAL A C 1
ATOM 1687 O O . VAL A 1 218 ? 18.057 19.482 -7.139 1.00 28.44 218 VAL A O 1
ATOM 1690 N N . ALA A 1 219 ? 16.029 18.958 -7.960 1.00 28.62 219 ALA A N 1
ATOM 1691 C CA . ALA A 1 219 ? 15.752 17.901 -7.001 1.00 28.62 219 ALA A CA 1
ATOM 1692 C C . ALA A 1 219 ? 16.572 16.658 -7.370 1.00 28.62 219 ALA A C 1
ATOM 1694 O O . ALA A 1 219 ? 16.306 16.035 -8.390 1.00 28.62 219 ALA A O 1
ATOM 1695 N N . SER A 1 220 ? 17.593 16.345 -6.572 1.00 29.48 220 SER A N 1
ATOM 1696 C CA . SER A 1 220 ? 18.065 14.988 -6.252 1.00 29.48 220 SER A CA 1
ATOM 1697 C C . SER A 1 220 ? 19.390 15.080 -5.490 1.00 29.48 220 SER A C 1
ATOM 1699 O O . SER A 1 220 ? 20.314 15.738 -5.966 1.00 29.48 220 SER A O 1
ATOM 1701 N N . ALA A 1 221 ? 19.493 14.414 -4.334 1.00 24.67 221 ALA A N 1
ATOM 1702 C CA . ALA A 1 221 ? 20.551 13.431 -4.065 1.00 24.67 221 ALA A CA 1
ATOM 1703 C C . ALA A 1 221 ? 20.520 12.933 -2.605 1.00 24.67 221 ALA A C 1
ATOM 1705 O O . ALA A 1 221 ? 20.844 13.653 -1.669 1.00 24.67 221 ALA A O 1
ATOM 1706 N N . VAL A 1 222 ? 20.159 11.656 -2.465 1.00 26.88 222 VAL A N 1
ATOM 1707 C CA . VAL A 1 222 ? 20.817 10.585 -1.692 1.00 26.88 222 VAL A CA 1
ATOM 1708 C C . VAL A 1 222 ? 21.668 10.943 -0.449 1.00 26.88 222 VAL A C 1
ATOM 1710 O O . VAL A 1 222 ? 22.678 11.634 -0.524 1.0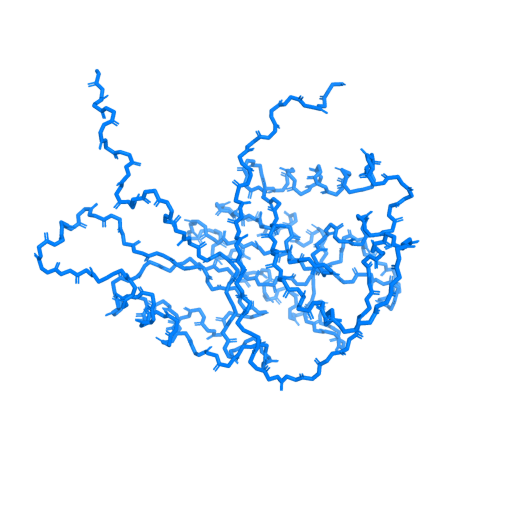0 26.88 222 VAL A O 1
ATOM 1713 N N . ALA A 1 223 ? 21.345 10.192 0.618 1.00 27.17 223 ALA A N 1
ATOM 1714 C CA . ALA A 1 223 ? 22.108 9.813 1.820 1.00 27.17 223 ALA A CA 1
ATOM 1715 C C . ALA A 1 223 ? 21.998 10.695 3.079 1.00 27.17 223 ALA A C 1
ATOM 1717 O O . ALA A 1 223 ? 22.756 11.638 3.279 1.00 27.17 223 ALA A O 1
ATOM 1718 N N . ALA A 1 224 ? 21.196 10.221 4.043 1.00 24.80 224 ALA A N 1
ATOM 1719 C CA . ALA A 1 224 ? 21.484 10.394 5.467 1.00 24.80 224 ALA A CA 1
ATOM 1720 C C . ALA A 1 224 ? 20.941 9.221 6.308 1.00 24.80 224 ALA A C 1
ATOM 1722 O O . ALA A 1 224 ? 19.845 8.715 6.083 1.00 24.80 224 ALA A O 1
ATOM 1723 N N . ARG A 1 225 ? 21.762 8.786 7.273 1.00 23.83 225 ARG A N 1
ATOM 1724 C CA . ARG A 1 225 ? 21.500 7.753 8.292 1.00 23.83 225 ARG A CA 1
ATOM 1725 C C . ARG A 1 225 ? 20.418 8.188 9.301 1.00 23.83 225 ARG A C 1
ATOM 1727 O O . ARG A 1 225 ? 20.139 9.381 9.407 1.00 23.83 225 ARG A O 1
ATOM 1734 N N . PRO A 1 226 ? 19.821 7.240 10.052 1.00 34.75 226 PRO A N 1
ATOM 1735 C CA . PRO A 1 226 ? 18.553 7.454 10.726 1.00 34.75 226 PRO A CA 1
ATOM 1736 C C . PRO A 1 226 ? 18.776 8.221 12.024 1.00 34.75 226 PRO A C 1
ATOM 1738 O O . PRO A 1 226 ? 19.591 7.813 12.843 1.00 34.75 226 PRO A O 1
ATOM 1741 N N . ASN A 1 227 ? 18.043 9.315 12.211 1.00 26.80 227 ASN A N 1
ATOM 1742 C CA . ASN A 1 227 ? 17.539 9.723 13.518 1.00 26.80 227 ASN A CA 1
ATOM 1743 C C . ASN A 1 227 ? 16.390 10.717 13.322 1.00 26.80 227 ASN A C 1
ATOM 1745 O O . ASN A 1 227 ? 16.561 11.782 12.737 1.00 26.80 227 ASN A O 1
ATOM 1749 N N . HIS A 1 228 ? 15.218 10.318 13.818 1.00 32.62 228 HIS A N 1
ATOM 1750 C CA . HIS A 1 228 ? 14.005 11.121 13.988 1.00 32.62 228 HIS A CA 1
ATOM 1751 C C . HIS A 1 228 ? 13.560 11.958 12.780 1.00 32.62 228 HIS A C 1
ATOM 1753 O O . HIS A 1 228 ? 13.455 13.181 12.862 1.00 32.62 228 HIS A O 1
ATOM 1759 N N . LEU A 1 229 ? 13.184 11.294 11.683 1.00 26.91 229 LEU A N 1
ATOM 1760 C CA . LEU A 1 229 ? 12.296 11.908 10.698 1.00 26.91 229 LEU A CA 1
ATOM 1761 C C . LEU A 1 229 ? 10.852 11.502 11.024 1.00 26.91 229 LEU A C 1
ATOM 1763 O O . LEU A 1 229 ? 10.430 10.386 10.731 1.00 26.91 229 LEU A O 1
ATOM 1767 N N . GLN A 1 230 ? 10.083 12.403 11.641 1.00 27.19 230 GLN A N 1
ATOM 1768 C CA . GLN A 1 230 ? 8.630 12.342 11.494 1.00 27.19 230 GLN A CA 1
ATOM 1769 C C . GLN A 1 230 ? 8.322 12.723 10.046 1.00 27.19 230 GLN A C 1
ATOM 1771 O O . GLN A 1 230 ? 8.258 13.906 9.707 1.00 27.19 230 GLN A O 1
ATOM 1776 N N . VAL A 1 231 ? 8.168 11.720 9.184 1.00 27.53 231 VAL A N 1
ATOM 1777 C CA . VAL A 1 231 ? 7.579 11.915 7.861 1.00 27.53 231 VAL A CA 1
ATOM 1778 C C . VAL A 1 231 ? 6.131 12.336 8.096 1.00 27.53 231 VAL A C 1
ATOM 1780 O O . VAL A 1 231 ? 5.291 11.529 8.481 1.00 27.53 231 VAL A O 1
ATOM 1783 N N . LYS A 1 232 ? 5.835 13.626 7.923 1.00 27.64 232 LYS A N 1
ATOM 1784 C CA . LYS A 1 232 ? 4.454 14.092 7.792 1.00 27.64 232 LYS A CA 1
ATOM 1785 C C . LYS A 1 232 ? 4.024 13.815 6.356 1.00 27.64 232 LYS A C 1
ATOM 1787 O O . LYS A 1 232 ? 4.074 14.708 5.516 1.00 27.64 232 LYS A O 1
ATOM 1792 N N . SER A 1 233 ? 3.638 12.578 6.064 1.00 32.06 233 SER A N 1
ATOM 1793 C CA . SER A 1 233 ? 2.954 12.253 4.815 1.00 32.06 233 SER A CA 1
ATOM 1794 C C . SER A 1 233 ? 1.580 12.929 4.843 1.00 32.06 233 SER A C 1
ATOM 1796 O O . SER A 1 233 ? 0.669 12.508 5.548 1.00 32.06 233 SER A O 1
ATOM 1798 N N . LYS A 1 234 ? 1.456 14.058 4.138 1.00 34.84 234 LYS A N 1
ATOM 1799 C CA . LYS A 1 234 ? 0.168 14.681 3.820 1.00 34.84 234 LYS A CA 1
ATOM 1800 C C . LYS A 1 234 ? -0.299 14.127 2.482 1.00 34.84 234 LYS A C 1
ATOM 1802 O O . LYS A 1 234 ? 0.104 14.657 1.457 1.00 34.84 234 LYS A O 1
ATOM 1807 N N . ILE A 1 235 ? -1.146 13.105 2.512 1.00 39.28 235 ILE A N 1
ATOM 1808 C CA . ILE A 1 235 ? -1.800 12.564 1.319 1.00 39.28 235 ILE A CA 1
ATOM 1809 C C . ILE A 1 235 ? -2.935 13.513 0.936 1.00 39.28 235 ILE A C 1
ATOM 1811 O O . ILE A 1 235 ? -4.012 13.508 1.526 1.00 39.28 235 ILE A O 1
ATOM 1815 N N . LEU A 1 236 ? -2.676 14.384 -0.032 1.00 37.16 236 LEU A N 1
ATOM 1816 C CA . LEU A 1 236 ? -3.738 15.133 -0.687 1.00 37.16 236 LEU A CA 1
ATOM 1817 C C . LEU A 1 236 ? -4.348 14.204 -1.744 1.00 37.16 236 LEU A C 1
ATOM 1819 O O . LEU A 1 236 ? -3.737 13.983 -2.786 1.00 37.16 236 LEU A O 1
ATOM 1823 N N . ILE A 1 237 ? -5.529 13.646 -1.470 1.00 39.81 237 ILE A N 1
ATOM 1824 C CA . ILE A 1 237 ? -6.328 12.974 -2.500 1.00 39.81 237 ILE A CA 1
ATOM 1825 C C . ILE A 1 237 ? -6.812 14.080 -3.440 1.00 39.81 237 ILE A C 1
ATOM 1827 O O . ILE A 1 237 ? -7.732 14.828 -3.108 1.00 39.81 237 ILE A O 1
ATOM 1831 N N . VAL A 1 238 ? -6.127 14.256 -4.572 1.00 30.95 238 VAL A N 1
ATOM 1832 C CA . VAL A 1 238 ? -6.579 15.174 -5.620 1.00 30.95 238 VAL A CA 1
ATOM 1833 C C . VAL A 1 238 ? -7.756 14.501 -6.307 1.00 30.95 238 VAL A C 1
ATOM 1835 O O . VAL A 1 238 ? -7.592 13.503 -7.007 1.00 30.95 238 VAL A O 1
ATOM 1838 N N . ASP A 1 239 ? -8.945 15.027 -6.029 1.00 29.50 239 ASP A N 1
ATOM 1839 C CA . ASP A 1 239 ? -10.182 14.613 -6.671 1.00 29.50 239 ASP A CA 1
ATOM 1840 C C . ASP A 1 239 ? -10.088 14.801 -8.196 1.00 29.50 239 ASP A C 1
ATOM 1842 O O . ASP A 1 239 ? -9.332 15.640 -8.693 1.00 29.50 239 ASP A O 1
ATOM 1846 N N . LYS A 1 240 ? -10.836 13.960 -8.910 1.00 33.91 240 LYS A N 1
ATOM 1847 C CA . LYS A 1 240 ? -10.891 13.760 -10.368 1.00 33.91 240 LYS A CA 1
ATOM 1848 C C . LYS A 1 240 ? -10.402 14.948 -11.212 1.00 33.91 240 LYS A C 1
ATOM 1850 O O . LYS A 1 240 ? -10.978 16.025 -11.144 1.00 33.91 240 LYS A O 1
ATOM 1855 N N . TYR A 1 241 ? -9.459 14.704 -12.129 1.00 33.12 241 TYR A N 1
ATOM 1856 C CA . TYR A 1 241 ? -9.342 15.482 -13.373 1.00 33.12 241 TYR A CA 1
ATOM 1857 C C . TYR A 1 241 ? -10.334 14.894 -14.391 1.00 33.12 241 TYR A C 1
ATOM 1859 O O .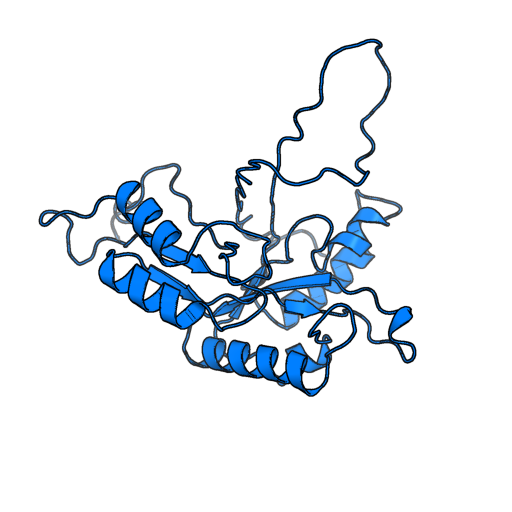 TYR A 1 241 ? -10.029 13.833 -14.947 1.00 33.12 241 TYR A O 1
ATOM 1867 N N . PRO A 1 242 ? -11.510 15.501 -14.647 1.00 32.38 242 PRO A N 1
ATOM 1868 C CA . PRO A 1 242 ? -12.465 14.944 -15.595 1.00 32.38 242 PRO A CA 1
ATOM 1869 C C . PRO A 1 242 ? -12.203 15.415 -17.037 1.00 32.38 242 PRO A C 1
ATOM 1871 O O . PRO A 1 242 ? -12.775 14.836 -17.947 1.00 32.38 242 PRO A O 1
ATOM 1874 N N . GLU A 1 243 ? -11.344 16.417 -17.281 1.00 36.91 243 GLU A N 1
ATOM 1875 C CA . GLU A 1 243 ? -11.333 17.130 -18.575 1.00 36.91 243 GLU A CA 1
ATOM 1876 C C . GLU A 1 243 ? -9.936 17.586 -19.041 1.00 36.91 243 GLU A C 1
ATOM 1878 O O . GLU A 1 243 ? -9.670 18.777 -19.169 1.00 36.91 243 GLU A O 1
ATOM 1883 N N . ALA A 1 244 ? -9.003 16.662 -19.289 1.00 33.41 244 ALA A N 1
ATOM 1884 C CA . ALA A 1 244 ? -7.717 17.038 -19.906 1.00 33.41 244 ALA A CA 1
ATOM 1885 C C . ALA A 1 244 ? -7.162 16.015 -20.907 1.00 33.41 244 ALA A C 1
ATOM 1887 O O . ALA A 1 244 ? -5.962 15.998 -21.171 1.00 33.41 244 ALA A O 1
ATOM 1888 N N . ILE A 1 245 ? -8.012 15.142 -21.448 1.00 35.25 245 ILE A N 1
ATOM 1889 C CA . ILE A 1 245 ? -7.619 14.223 -22.518 1.00 35.25 245 ILE A CA 1
ATOM 1890 C C . ILE A 1 245 ? -8.765 14.142 -23.530 1.00 35.25 245 ILE A C 1
ATOM 1892 O O . ILE A 1 245 ? -9.554 13.201 -23.505 1.00 35.25 245 ILE A O 1
ATOM 1896 N N . GLU A 1 246 ? -8.828 15.141 -24.404 1.00 32.53 246 GLU A N 1
ATOM 1897 C CA . GLU A 1 246 ? -9.277 14.988 -25.794 1.00 32.53 246 GLU A CA 1
ATOM 1898 C C . GLU A 1 246 ? -8.148 15.458 -26.714 1.00 32.53 246 GLU A C 1
ATOM 1900 O O . GLU A 1 246 ? -7.510 16.485 -26.379 1.00 32.53 246 GLU A O 1
#

pLDDT: mean 78.73, std 24.4, range [23.83, 98.38]

Secondary structure (DSSP, 8-state):
---TTSS-SSPTT---EEEE--TTTTTS-S--HHHHHHHHHHHS---TTS-TTS---EEEEEESSGGGHHHHHHHHHHHT-EEEEEE-EEEESS--SSGGG---EEEEEEESSHHHHHHHHHHHHHHHHTS-BTTB--EEHHHHHHH--SSEEEE--STTTBTTHHHHHT-S-TTS-HHHHHHHHHHHHHSTTTEE-------------S--S--PPP--------S---------------SS--

Sequence (246 aa):
MASDDDRRVYGPGSFMHLDVRSSYAGLTSPNTPQEYALTLARQFPLDERTPEDQPKPAIALADYGLQSVVKMAVACSRSGVEHMCGLHLRIVPEASWHRWAEQVCELIPIAGDEEAWLSLVALHNRGHLSGTDLRGPRLDLQDLEELCRGELLCLSGPPLVGVLSPSLERCADPTNPVEAFVHVRRLRELFPDRFYLELAYSAERTGLAGGGPGRRPVASAVAARPNHLQVKSKILIVDKYPEAIE

Foldseek 3Di:
DPDPPPPPLPPPPDAEAAEDEACVQVNPDPHALLRVLQVQCVVVPDDPPHDPPRDFAEYEYEHQACPRVVVNCVNNVVSSYHYKYKYWAWEFADDDPDPVPTQTATKIKIAPDPLQVVLRVQQSVCQQPPNQDPVGRHYYLVSLVVRGDDQIAMEQDDAPRGPLNVQCLPAPDNVCSPVSVVVVVSVCVSNPVRYFYFDFDDPPPPPPDDDDPDDDDDDDDDDDDDDDDPRPRRGDRPPDPPDDDD

Radius of gyration: 19.83 Å; chains: 1; bounding box: 60×52×52 Å